Protein AF-A0A9P6GXZ5-F1 (afdb_monomer)

Sequence (201 aa):
MENESRAFLLKRLGKALTVRDALKKTIRQLDDDFEHVESHIRALFPLLRKTKTVSQSQTEIPFVAPPSKHITNFPFFARNSKYILALYNTGVPVKCVIAKPNPLVLYTAGYHSKRLFFKHKFHPKMDDNYIFYTCSTRMVNNRLMFEIKTDDGLYILDNKLGAHETMIGLFNGNYEFEDIEDFFGISSREFIDFLKQRFEN

Organism: NCBI:txid83296

Secondary structure (DSSP, 8-state):
-HHHHHHHHHHHHHHHHHHHHHHHHHHHHHHHHHHHHHHHHHHHHHHHHTTS------------PPS-S-SSSSPEE-TT-SS-EEEEEEEEE-----SS--TT---EEEEEEEEEEEPPTT-S--SSSEEEEEEEEEEETTEEEEEEEETT--EEEE-HHHHHHHHHHHSSS----SSHHHHHTTT-HHHHHHHHHHH--

Structure (mmCIF, N/CA/C/O backbone):
data_AF-A0A9P6GXZ5-F1
#
_entry.id   AF-A0A9P6GXZ5-F1
#
loop_
_atom_site.group_PDB
_atom_site.id
_atom_site.type_symbol
_atom_site.label_atom_id
_atom_site.label_alt_id
_atom_site.label_comp_id
_atom_site.label_asym_id
_atom_site.label_entity_id
_atom_site.label_seq_id
_atom_site.pdbx_PDB_ins_code
_atom_site.Cartn_x
_atom_site.Cartn_y
_atom_site.Cartn_z
_atom_site.occupancy
_atom_site.B_iso_or_equiv
_atom_site.auth_seq_id
_atom_site.auth_comp_id
_atom_site.auth_asym_id
_atom_site.auth_atom_id
_atom_site.pdbx_PDB_model_num
ATOM 1 N N . MET A 1 1 ? 36.511 29.907 -44.245 1.00 52.19 1 MET A N 1
ATOM 2 C CA . MET A 1 1 ? 35.035 29.780 -44.266 1.00 52.19 1 MET A CA 1
ATOM 3 C C . MET A 1 1 ? 34.538 28.331 -44.243 1.00 52.19 1 MET A C 1
ATOM 5 O O . MET A 1 1 ? 33.583 28.070 -43.527 1.00 52.19 1 MET A O 1
ATOM 9 N N . GLU A 1 2 ? 35.158 27.362 -44.930 1.00 57.34 2 GLU A N 1
ATOM 10 C CA . GLU A 1 2 ? 34.676 25.958 -44.898 1.00 57.34 2 GLU A CA 1
ATOM 11 C C . GLU A 1 2 ? 34.784 25.270 -43.520 1.00 57.34 2 GLU A C 1
ATOM 13 O O . GLU A 1 2 ? 33.887 24.522 -43.127 1.00 57.34 2 GLU A O 1
ATOM 18 N N . ASN A 1 3 ? 35.832 25.562 -42.738 1.00 58.34 3 ASN A N 1
ATOM 19 C CA . ASN A 1 3 ? 36.031 24.941 -41.419 1.00 58.34 3 ASN A CA 1
ATOM 20 C C . ASN A 1 3 ? 35.004 25.382 -40.357 1.00 58.34 3 ASN A C 1
ATOM 22 O O . ASN A 1 3 ? 34.599 24.567 -39.528 1.00 58.34 3 ASN A O 1
ATOM 26 N N . GLU A 1 4 ? 34.533 26.632 -40.397 1.00 58.41 4 GLU A N 1
ATOM 27 C CA . GLU A 1 4 ? 33.515 27.136 -39.459 1.00 58.41 4 GLU A CA 1
ATOM 28 C C . GLU A 1 4 ? 32.136 26.520 -39.734 1.00 58.41 4 GLU A C 1
ATOM 30 O O . GLU A 1 4 ? 31.415 26.158 -38.801 1.00 58.41 4 GLU A O 1
ATOM 35 N N . SER A 1 5 ? 31.806 26.298 -41.011 1.00 74.19 5 SER A N 1
ATOM 36 C CA . SER A 1 5 ? 30.576 25.613 -41.426 1.00 74.19 5 SER A CA 1
ATOM 37 C C . SER A 1 5 ? 30.558 24.149 -40.966 1.00 74.19 5 SER A C 1
ATOM 39 O O . SER A 1 5 ? 29.566 23.664 -40.414 1.00 74.19 5 SER A O 1
ATOM 41 N N . ARG A 1 6 ? 31.696 23.449 -41.080 1.00 77.38 6 ARG A N 1
ATOM 42 C CA . ARG A 1 6 ? 31.836 22.058 -40.623 1.00 77.38 6 ARG A CA 1
ATOM 43 C C . ARG A 1 6 ? 31.700 21.924 -39.104 1.00 77.38 6 ARG A C 1
ATOM 45 O O . ARG A 1 6 ? 30.997 21.029 -38.634 1.00 77.38 6 ARG A O 1
ATOM 52 N N . ALA A 1 7 ? 32.317 22.821 -38.335 1.00 82.31 7 ALA A N 1
ATOM 53 C CA . ALA A 1 7 ? 32.207 22.830 -36.875 1.00 82.31 7 ALA A CA 1
ATOM 54 C C . ALA A 1 7 ? 30.766 23.104 -36.403 1.00 82.31 7 ALA A C 1
ATOM 56 O O . ALA A 1 7 ? 30.270 22.454 -35.478 1.00 82.31 7 ALA A O 1
ATOM 57 N N . PHE A 1 8 ? 30.061 24.017 -37.077 1.00 83.94 8 PHE A N 1
ATOM 58 C CA . PHE A 1 8 ? 28.657 24.312 -36.797 1.00 83.94 8 PHE A CA 1
ATOM 59 C C . PHE A 1 8 ? 27.737 23.112 -37.078 1.00 83.94 8 PHE A C 1
ATOM 61 O O . PHE A 1 8 ? 26.885 22.774 -36.248 1.00 83.94 8 PHE A O 1
ATOM 68 N N . LEU A 1 9 ? 27.939 22.423 -38.206 1.00 84.06 9 LEU A N 1
ATOM 69 C CA . LEU A 1 9 ? 27.181 21.220 -38.565 1.00 84.06 9 LEU A CA 1
ATOM 70 C C . LEU A 1 9 ? 27.434 20.066 -37.587 1.00 84.06 9 LEU A C 1
ATOM 72 O O . LEU A 1 9 ? 26.478 19.439 -37.131 1.00 84.06 9 LEU A O 1
ATOM 76 N N . LEU A 1 10 ? 28.688 19.836 -37.185 1.00 88.00 10 LEU A N 1
ATOM 77 C CA . LEU A 1 10 ? 29.039 18.825 -36.179 1.00 88.00 10 LEU A CA 1
ATOM 78 C C . LEU A 1 10 ? 28.381 19.112 -34.823 1.00 88.00 10 LEU A C 1
ATOM 80 O O . LEU A 1 10 ? 27.863 18.200 -34.178 1.00 88.00 10 LEU A O 1
ATOM 84 N N . LYS A 1 11 ? 28.318 20.383 -34.410 1.00 89.81 11 LYS A N 1
ATOM 85 C CA . LYS A 1 11 ? 27.642 20.787 -33.170 1.00 89.81 11 LYS A CA 1
ATOM 86 C C . LYS A 1 11 ? 26.129 20.550 -33.231 1.00 89.81 11 LYS A C 1
ATOM 88 O O . LYS A 1 11 ? 25.542 20.113 -32.240 1.00 89.81 11 LYS A O 1
ATOM 93 N N . ARG A 1 12 ? 25.484 20.814 -34.375 1.00 88.06 12 ARG A N 1
ATOM 94 C CA . ARG A 1 12 ? 24.055 20.497 -34.578 1.00 88.06 12 ARG A CA 1
ATOM 95 C C . ARG A 1 12 ? 23.806 18.991 -34.588 1.00 88.06 12 ARG A C 1
ATOM 97 O O . ARG A 1 12 ? 22.845 18.552 -33.963 1.00 88.06 12 ARG A O 1
ATOM 104 N N . LEU A 1 13 ? 24.681 18.217 -35.229 1.00 89.19 13 LEU A N 1
ATOM 105 C CA . LEU A 1 13 ? 24.604 16.757 -35.248 1.00 89.19 13 LEU A CA 1
ATOM 106 C C . LEU A 1 13 ? 24.722 16.181 -33.830 1.00 89.19 13 LEU A C 1
ATOM 108 O O . LEU A 1 13 ? 23.895 15.366 -33.435 1.00 89.19 13 LEU A O 1
ATOM 112 N N . GLY A 1 14 ? 25.679 16.667 -33.033 1.00 89.75 14 GLY A N 1
ATOM 113 C CA . GLY A 1 14 ? 25.841 16.258 -31.636 1.00 89.75 14 GLY A CA 1
ATOM 114 C C . GLY A 1 14 ? 24.585 16.507 -30.797 1.00 89.75 14 GLY A C 1
ATOM 115 O O . GLY A 1 14 ? 24.138 15.615 -30.084 1.00 89.75 14 GLY A O 1
ATOM 116 N N . LYS A 1 15 ? 23.953 17.680 -30.945 1.00 89.69 15 LYS A N 1
ATOM 117 C CA . LYS A 1 15 ? 22.677 17.989 -30.273 1.00 89.69 15 LYS A CA 1
ATOM 118 C C . LYS A 1 15 ? 21.523 17.096 -30.740 1.00 89.69 15 LYS A C 1
ATOM 120 O O . LYS A 1 15 ? 20.686 16.706 -29.936 1.00 89.69 15 LYS A O 1
ATOM 125 N N . ALA A 1 16 ? 21.453 16.780 -32.031 1.00 87.62 16 ALA A N 1
ATOM 126 C CA . ALA A 1 16 ? 20.417 15.888 -32.548 1.00 87.62 16 ALA A CA 1
ATOM 127 C C . ALA A 1 16 ? 20.578 14.459 -32.000 1.00 87.62 16 ALA A C 1
ATOM 129 O O . ALA A 1 16 ? 19.589 13.809 -31.665 1.00 87.62 16 ALA A O 1
ATOM 130 N N . LEU A 1 17 ? 21.822 13.989 -31.853 1.00 89.31 17 LEU A N 1
ATOM 131 C CA . LEU A 1 17 ? 22.128 12.681 -31.274 1.00 89.31 17 LEU A CA 1
ATOM 132 C C . LEU A 1 17 ? 21.757 12.606 -29.789 1.00 89.31 17 LEU A C 1
ATOM 134 O O . LEU A 1 17 ? 21.127 11.632 -29.385 1.00 89.31 17 LEU A O 1
ATOM 138 N N . THR A 1 18 ? 22.053 13.639 -28.995 1.00 93.19 18 THR A N 1
ATOM 139 C CA . THR A 1 18 ? 21.664 13.653 -27.574 1.00 93.19 18 THR A CA 1
ATOM 140 C C . THR A 1 18 ? 20.148 13.655 -27.391 1.00 93.19 18 THR A C 1
ATOM 142 O O . THR A 1 18 ? 19.636 12.924 -26.546 1.00 93.19 18 THR A O 1
ATOM 145 N N . VAL A 1 19 ? 19.412 14.414 -28.212 1.00 91.81 19 VAL A N 1
ATOM 146 C CA . VAL A 1 19 ? 17.938 14.406 -28.202 1.00 91.81 19 VAL A CA 1
ATOM 147 C C . VAL A 1 19 ? 17.391 13.032 -28.594 1.00 91.81 19 VAL A C 1
ATOM 149 O O . VAL A 1 19 ? 16.480 12.527 -27.941 1.00 91.81 19 VAL A O 1
ATOM 152 N N . ARG A 1 20 ? 17.965 12.392 -29.620 1.00 89.81 20 ARG A N 1
ATOM 153 C CA . ARG A 1 20 ? 17.587 11.032 -30.032 1.00 89.81 20 ARG A CA 1
ATOM 154 C C . ARG A 1 20 ? 17.788 10.024 -28.901 1.00 89.81 20 ARG A C 1
ATOM 156 O O . ARG A 1 20 ? 16.924 9.180 -28.678 1.00 89.81 20 ARG A O 1
ATOM 163 N N . ASP A 1 21 ? 18.920 10.087 -28.212 1.00 92.38 21 ASP A N 1
ATOM 164 C CA . ASP A 1 21 ? 19.237 9.135 -27.148 1.00 92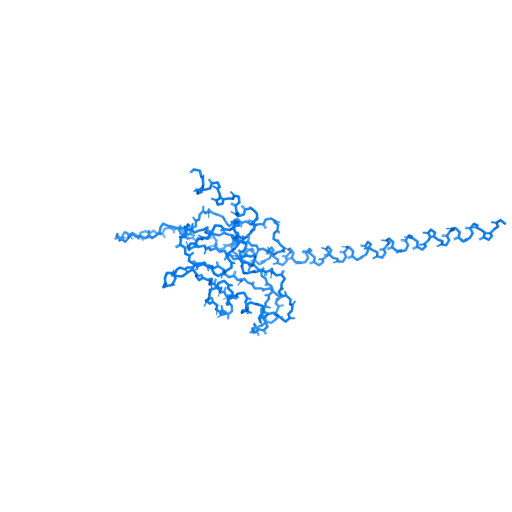.38 21 ASP A CA 1
ATOM 165 C C . ASP A 1 21 ? 18.342 9.358 -25.915 1.00 92.38 21 ASP A C 1
ATOM 167 O O . ASP A 1 21 ? 17.888 8.388 -25.305 1.00 92.38 21 ASP A O 1
ATOM 171 N N . ALA A 1 22 ? 17.985 10.612 -25.613 1.00 89.38 22 ALA A N 1
ATOM 172 C CA . ALA A 1 22 ? 16.982 10.937 -24.599 1.00 89.38 22 ALA A CA 1
ATOM 173 C C . ALA A 1 22 ? 15.590 10.388 -24.965 1.00 89.38 22 ALA A C 1
ATOM 175 O O . ALA A 1 22 ? 14.970 9.710 -24.149 1.00 89.38 22 ALA A O 1
ATOM 176 N N . LEU A 1 23 ? 15.137 10.593 -26.208 1.00 87.44 23 LEU A N 1
ATOM 177 C CA . LEU A 1 23 ? 13.867 10.050 -26.709 1.00 87.44 23 LEU A CA 1
ATOM 178 C C . LEU A 1 23 ? 13.824 8.522 -26.631 1.00 87.44 23 LEU A C 1
ATOM 180 O O . LEU A 1 23 ? 12.823 7.960 -26.198 1.00 87.44 23 LEU A O 1
ATOM 184 N N . LYS A 1 24 ? 14.917 7.838 -26.989 1.00 90.44 24 LYS A N 1
ATOM 185 C CA . LYS A 1 24 ? 15.015 6.376 -26.849 1.00 90.44 24 LYS A CA 1
ATOM 186 C C . LYS A 1 24 ? 14.841 5.918 -25.405 1.00 90.44 24 LYS A C 1
ATOM 188 O O . LYS A 1 24 ? 14.223 4.884 -25.177 1.00 90.44 24 LYS A O 1
ATOM 193 N N . LYS A 1 25 ? 15.387 6.663 -24.440 1.00 90.12 25 LYS A N 1
ATOM 194 C CA . LYS A 1 25 ? 15.206 6.359 -23.018 1.00 90.12 25 LYS A CA 1
ATOM 195 C C . LYS A 1 25 ? 13.741 6.519 -22.605 1.00 90.12 25 LYS A C 1
ATOM 197 O O . LYS A 1 25 ? 13.220 5.641 -21.933 1.00 90.12 25 LYS A O 1
ATOM 202 N N . THR A 1 26 ? 13.078 7.589 -23.044 1.00 86.38 26 THR A N 1
ATOM 203 C CA . THR A 1 26 ? 11.651 7.815 -22.768 1.00 86.38 26 THR A CA 1
ATOM 204 C C . THR A 1 26 ? 10.760 6.742 -23.389 1.00 86.38 26 THR A C 1
ATOM 206 O O . THR A 1 26 ? 9.834 6.289 -22.733 1.00 86.38 26 THR A O 1
ATOM 209 N N . ILE A 1 27 ? 11.049 6.301 -24.618 1.00 85.31 27 ILE A N 1
ATOM 210 C CA . ILE A 1 27 ? 10.294 5.220 -25.272 1.00 85.31 27 ILE A CA 1
ATOM 211 C C . ILE A 1 27 ? 10.406 3.924 -24.466 1.00 85.31 27 ILE A C 1
ATOM 213 O O . ILE A 1 27 ? 9.386 3.338 -24.147 1.00 85.31 27 ILE A O 1
ATOM 217 N N . ARG A 1 28 ? 11.618 3.534 -24.050 1.00 86.06 28 ARG A N 1
ATOM 218 C CA . ARG A 1 28 ? 11.803 2.340 -23.206 1.00 86.06 28 ARG A CA 1
ATOM 219 C C . ARG A 1 28 ? 11.048 2.437 -21.882 1.00 86.06 28 ARG A C 1
ATOM 221 O O . ARG A 1 28 ? 10.430 1.473 -21.472 1.00 86.06 28 ARG A O 1
ATOM 228 N N . GLN A 1 29 ? 11.073 3.610 -21.249 1.00 83.50 29 GLN A N 1
ATOM 229 C CA . GLN A 1 29 ? 10.315 3.858 -20.023 1.00 83.50 29 GLN A CA 1
ATOM 230 C C . GLN A 1 29 ? 8.805 3.658 -20.246 1.00 83.50 29 GLN A C 1
ATOM 232 O O . GLN A 1 29 ? 8.142 3.050 -19.419 1.00 83.50 29 GLN A O 1
ATOM 237 N N . LEU A 1 30 ? 8.276 4.149 -21.372 1.00 77.12 30 LEU A N 1
ATOM 238 C CA . LEU A 1 30 ? 6.868 3.986 -21.738 1.00 77.12 30 LEU A CA 1
ATOM 239 C C . LEU A 1 30 ? 6.512 2.536 -22.085 1.00 77.12 30 LEU A C 1
ATOM 241 O O . LEU A 1 30 ? 5.405 2.115 -21.767 1.00 77.12 30 LEU A O 1
ATOM 245 N N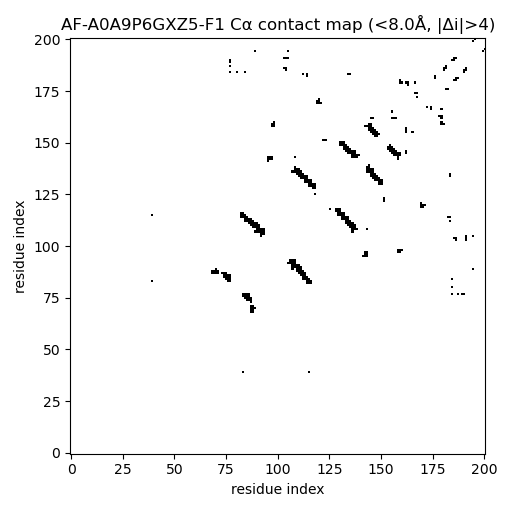 . ASP A 1 31 ? 7.419 1.791 -22.719 1.00 74.19 31 ASP A N 1
ATOM 246 C CA . ASP A 1 31 ? 7.230 0.363 -22.997 1.00 74.19 31 ASP A CA 1
ATOM 247 C C . ASP A 1 31 ? 7.158 -0.432 -21.681 1.00 74.19 31 ASP A C 1
ATOM 249 O O . ASP A 1 31 ? 6.222 -1.208 -21.488 1.00 74.19 31 ASP A O 1
ATOM 253 N N . ASP A 1 32 ? 8.067 -0.162 -20.736 1.00 70.38 32 ASP A N 1
ATOM 254 C CA . ASP A 1 32 ? 8.054 -0.770 -19.398 1.00 70.38 32 ASP A CA 1
ATOM 255 C C . ASP A 1 32 ? 6.749 -0.432 -18.641 1.00 70.38 32 ASP A C 1
ATOM 257 O O . ASP A 1 32 ? 6.114 -1.307 -18.045 1.00 70.38 32 ASP A O 1
ATOM 261 N N . ASP A 1 33 ? 6.305 0.831 -18.693 1.00 64.50 33 ASP A N 1
ATOM 262 C CA . ASP A 1 33 ? 5.043 1.275 -18.088 1.00 64.50 33 ASP A CA 1
ATOM 263 C C . ASP A 1 33 ? 3.825 0.619 -18.769 1.00 64.50 33 ASP A C 1
ATOM 265 O O . ASP A 1 33 ? 2.835 0.292 -18.109 1.00 64.50 33 ASP A O 1
ATOM 269 N N . PHE A 1 34 ? 3.876 0.395 -20.084 1.00 64.94 34 PHE A N 1
ATOM 270 C CA . PHE A 1 34 ? 2.810 -0.273 -20.828 1.00 64.94 34 PHE A CA 1
ATOM 271 C C . PHE A 1 34 ? 2.709 -1.755 -20.460 1.00 64.94 34 PHE A C 1
ATOM 273 O O . PHE A 1 34 ? 1.611 -2.229 -20.167 1.00 64.94 34 PHE A O 1
ATOM 280 N N . GLU A 1 35 ? 3.831 -2.478 -20.406 1.00 62.28 35 GLU A N 1
ATOM 281 C CA . GLU A 1 35 ? 3.869 -3.869 -19.936 1.00 62.28 35 GLU A CA 1
ATOM 282 C C . GLU A 1 35 ? 3.359 -3.984 -18.493 1.00 62.28 35 GLU A C 1
ATOM 284 O O . GLU A 1 35 ? 2.614 -4.910 -18.140 1.00 62.28 35 GLU A O 1
ATOM 289 N N . HIS A 1 36 ? 3.691 -2.994 -17.660 1.00 63.50 36 HIS A N 1
ATOM 290 C CA . HIS A 1 36 ? 3.136 -2.868 -16.324 1.00 63.50 36 HIS A CA 1
ATOM 291 C C . HIS A 1 36 ? 1.608 -2.753 -16.393 1.00 63.50 36 HIS A C 1
ATOM 293 O O . HIS A 1 36 ? 0.914 -3.635 -15.897 1.00 63.50 36 HIS A O 1
ATOM 299 N N . VAL A 1 37 ? 1.053 -1.762 -17.092 1.00 60.50 37 VAL A N 1
ATOM 300 C CA . VAL A 1 37 ? -0.405 -1.578 -17.219 1.00 60.50 37 VAL A CA 1
ATOM 301 C C . VAL A 1 37 ? -1.107 -2.798 -17.838 1.00 60.50 37 VAL A C 1
ATOM 303 O O . VAL A 1 37 ? -2.210 -3.163 -17.422 1.00 60.50 37 VAL A O 1
ATOM 306 N N . GLU A 1 38 ? -0.488 -3.480 -18.796 1.00 59.28 38 GLU A N 1
ATOM 307 C CA . GLU A 1 38 ? -1.072 -4.661 -19.426 1.00 59.28 38 GLU A CA 1
ATOM 308 C C . GLU A 1 38 ? -1.126 -5.857 -18.465 1.00 59.28 38 GLU A C 1
ATOM 310 O O . GLU A 1 38 ? -2.175 -6.498 -18.333 1.00 59.28 38 GLU A O 1
ATOM 315 N N . SER A 1 39 ? -0.038 -6.135 -17.739 1.00 50.56 39 SER A N 1
ATOM 316 C CA . SER A 1 39 ? -0.028 -7.169 -16.691 1.00 50.56 39 SER A CA 1
ATOM 317 C C . SER A 1 39 ? -1.070 -6.876 -15.604 1.00 50.56 39 SER A C 1
ATOM 319 O O . SER A 1 39 ? -1.785 -7.773 -15.150 1.00 50.56 39 SER A O 1
ATOM 321 N N . HIS A 1 40 ? -1.245 -5.595 -15.280 1.00 56.84 40 HIS A N 1
ATOM 322 C CA . HIS A 1 40 ? -2.242 -5.063 -14.356 1.00 56.84 40 HIS A CA 1
ATOM 323 C C . HIS A 1 40 ? -3.679 -5.343 -14.828 1.00 56.84 40 HIS A C 1
ATOM 325 O O . HIS A 1 40 ? -4.501 -5.866 -14.071 1.00 56.84 40 HIS A O 1
ATOM 331 N N . ILE A 1 41 ? -3.985 -5.082 -16.101 1.00 56.72 41 ILE A N 1
ATOM 332 C CA . ILE A 1 41 ? -5.285 -5.396 -16.712 1.00 56.72 41 ILE A CA 1
ATOM 333 C C . ILE A 1 41 ? -5.537 -6.912 -16.721 1.00 56.72 41 ILE A C 1
ATOM 335 O O . ILE A 1 41 ? -6.627 -7.365 -16.354 1.00 56.72 41 ILE A O 1
ATOM 339 N N . ARG A 1 42 ? -4.534 -7.715 -17.095 1.00 53.31 42 ARG A N 1
ATOM 340 C CA . ARG A 1 42 ? -4.638 -9.183 -17.140 1.00 53.31 42 ARG A CA 1
ATOM 341 C C . ARG A 1 42 ? -4.919 -9.787 -15.761 1.00 53.31 42 ARG A C 1
ATOM 343 O O . ARG A 1 42 ? -5.736 -10.701 -15.669 1.00 53.31 42 ARG A O 1
ATOM 350 N N . ALA A 1 43 ? -4.337 -9.238 -14.695 1.00 53.19 43 ALA A N 1
ATOM 351 C CA . ALA A 1 43 ? -4.601 -9.656 -13.316 1.00 53.19 43 ALA A CA 1
ATOM 352 C C . ALA A 1 43 ? -6.011 -9.274 -12.814 1.00 53.19 43 ALA A C 1
ATOM 354 O O . ALA A 1 43 ? -6.578 -9.959 -11.960 1.00 53.19 43 ALA A O 1
ATOM 355 N N . LEU A 1 44 ? -6.614 -8.208 -13.356 1.00 54.62 44 LEU A N 1
ATOM 356 C CA . LEU A 1 44 ? -7.967 -7.759 -12.998 1.00 54.62 44 LEU A CA 1
ATOM 357 C C . LEU A 1 44 ? -9.084 -8.536 -13.714 1.00 54.62 44 LEU A C 1
ATOM 359 O O . LEU A 1 44 ? -10.174 -8.702 -13.159 1.00 54.62 44 LEU A O 1
ATOM 363 N N . PHE A 1 45 ? -8.840 -9.040 -14.926 1.00 50.12 45 PHE A N 1
ATOM 364 C CA . PHE A 1 45 ? -9.838 -9.782 -15.711 1.00 50.12 45 PHE A CA 1
ATOM 365 C C . PHE A 1 45 ? -10.498 -10.962 -14.958 1.00 50.12 45 PHE A C 1
ATOM 367 O O . PHE A 1 45 ? -11.722 -11.113 -15.043 1.00 50.12 45 PHE A O 1
ATOM 374 N N . PRO A 1 46 ? -9.762 -11.784 -14.182 1.00 49.16 46 PRO A N 1
ATOM 375 C CA . PRO A 1 46 ? -10.347 -12.841 -13.356 1.00 49.16 46 PRO A CA 1
ATOM 376 C C . PRO A 1 46 ? -11.267 -12.331 -12.235 1.00 49.16 46 PRO A C 1
ATOM 378 O O . PRO A 1 46 ? -12.259 -12.989 -11.916 1.00 49.16 46 PRO A O 1
ATOM 381 N N . LEU A 1 47 ? -10.978 -11.159 -11.656 1.00 52.09 47 LEU A N 1
ATOM 382 C CA . LEU A 1 47 ? -11.800 -10.545 -10.603 1.00 52.09 47 LEU A CA 1
ATOM 383 C C . LEU A 1 47 ? -13.131 -10.026 -11.163 1.00 52.09 47 LEU A C 1
ATOM 385 O O . LEU A 1 47 ? -14.166 -10.154 -10.512 1.00 52.09 47 LEU A O 1
ATOM 389 N N . LEU A 1 48 ? -13.117 -9.518 -12.398 1.00 50.16 48 LEU A N 1
ATOM 390 C CA . LEU A 1 48 ? -14.307 -9.055 -13.118 1.00 50.16 48 LEU A CA 1
ATOM 391 C C . LEU A 1 48 ? -15.165 -10.202 -13.679 1.00 50.16 48 LEU A C 1
ATOM 393 O O . LEU A 1 48 ? -16.358 -10.021 -13.907 1.00 50.16 48 LEU A O 1
ATOM 397 N N . ARG A 1 49 ? -14.589 -11.391 -13.911 1.00 46.91 49 ARG A N 1
ATOM 398 C CA . ARG A 1 49 ? -15.341 -12.575 -14.372 1.00 46.91 49 ARG A CA 1
ATOM 399 C C . ARG A 1 49 ? -16.038 -13.341 -13.245 1.00 46.91 49 ARG A C 1
ATOM 401 O O . ARG A 1 49 ? -17.070 -13.952 -13.503 1.00 46.91 49 ARG A O 1
ATOM 408 N N . LYS A 1 50 ? -15.540 -13.287 -12.003 1.00 46.75 50 LYS A N 1
ATOM 409 C CA . LYS A 1 50 ? -16.165 -13.974 -10.852 1.00 46.75 50 LYS A CA 1
ATOM 410 C C . LYS A 1 50 ? -17.490 -13.353 -10.378 1.00 46.75 50 LYS A C 1
ATOM 412 O O . LYS A 1 50 ? -18.181 -13.970 -9.577 1.00 46.75 50 LYS A O 1
ATOM 417 N N . THR A 1 51 ? -17.880 -12.177 -10.871 1.00 44.12 51 THR A N 1
ATOM 418 C CA . THR A 1 51 ? -19.131 -11.490 -10.488 1.00 44.12 51 THR A CA 1
ATOM 419 C C . THR A 1 51 ? -20.356 -11.876 -11.322 1.00 44.12 51 THR A C 1
ATOM 421 O O . THR A 1 51 ? -21.456 -11.412 -11.030 1.00 44.12 51 THR A O 1
ATOM 424 N N . LYS A 1 52 ? -20.229 -12.767 -12.316 1.00 42.66 52 LYS A N 1
ATOM 425 C CA . LYS A 1 52 ? -21.379 -13.339 -13.038 1.00 42.66 52 LYS A CA 1
ATOM 426 C C . LYS A 1 52 ? -21.568 -14.815 -12.705 1.00 42.66 52 LYS A C 1
ATOM 428 O O . LYS A 1 52 ? -21.259 -15.652 -13.536 1.00 42.66 52 LYS A O 1
ATOM 433 N N . THR A 1 53 ? -22.070 -15.083 -11.499 1.00 42.34 53 THR A N 1
ATOM 434 C CA . THR A 1 53 ? -23.020 -16.159 -11.134 1.00 42.34 53 THR A CA 1
ATOM 435 C C . THR A 1 53 ? -22.987 -16.315 -9.618 1.00 42.34 53 THR A C 1
ATOM 437 O O . THR A 1 53 ? -22.021 -16.866 -9.113 1.00 42.34 53 THR A O 1
ATOM 440 N N . VAL A 1 54 ? -24.003 -15.817 -8.910 1.00 38.69 54 VAL A N 1
ATOM 441 C CA . VAL A 1 54 ? -24.881 -16.592 -8.009 1.00 38.69 54 VAL A CA 1
ATOM 442 C C . VAL A 1 54 ? -26.066 -15.678 -7.693 1.00 38.69 54 VAL A C 1
ATOM 444 O O . VAL A 1 54 ? -25.947 -14.684 -6.981 1.00 38.69 54 VAL A O 1
ATOM 447 N N . SER A 1 55 ? -27.211 -16.002 -8.278 1.00 38.78 55 SER A N 1
ATOM 448 C CA . SER A 1 55 ? -28.518 -15.529 -7.834 1.00 38.78 55 SER A CA 1
ATOM 449 C C . SER A 1 55 ? -29.089 -16.561 -6.853 1.00 38.78 55 SER A C 1
ATOM 451 O O . SER A 1 55 ? -28.897 -17.749 -7.092 1.00 38.78 55 SER A O 1
ATOM 453 N N . GLN A 1 56 ? -29.856 -16.083 -5.855 1.00 35.94 56 GLN A N 1
ATOM 454 C CA . GLN A 1 56 ? -30.752 -16.832 -4.936 1.00 35.94 56 GLN A CA 1
ATOM 455 C C . GLN A 1 56 ? -30.038 -17.560 -3.765 1.00 35.94 56 GLN A C 1
ATOM 457 O O . GLN A 1 56 ? -28.991 -18.152 -3.973 1.00 35.94 56 GLN A O 1
ATOM 462 N N . SER A 1 57 ? -30.496 -17.593 -2.501 1.00 36.28 57 SER A N 1
ATOM 463 C CA . SER A 1 57 ? -31.687 -17.089 -1.783 1.00 36.28 57 SER A CA 1
ATOM 464 C C . SER A 1 57 ? -31.595 -17.488 -0.281 1.00 36.28 57 SER A C 1
ATOM 466 O O . SER A 1 57 ? -30.988 -18.518 -0.010 1.00 36.28 57 SER A O 1
ATOM 468 N N . GLN A 1 58 ? -32.300 -16.764 0.622 1.00 35.03 58 GLN A N 1
ATOM 469 C CA . GLN A 1 58 ? -32.752 -17.159 1.998 1.00 35.03 58 GLN A CA 1
ATOM 470 C C . GLN A 1 58 ? -31.662 -17.233 3.111 1.00 35.03 58 GLN A C 1
ATOM 472 O O . GLN A 1 58 ? -30.526 -17.573 2.820 1.00 35.03 58 GLN A O 1
ATOM 477 N N . THR A 1 59 ? -31.846 -16.922 4.409 1.00 32.53 59 THR A N 1
ATOM 478 C CA . THR A 1 59 ? -32.973 -16.537 5.299 1.00 32.53 59 THR A CA 1
ATOM 479 C C . THR A 1 59 ? -32.396 -15.906 6.595 1.00 32.53 59 THR A C 1
ATOM 481 O O . THR A 1 59 ? -31.200 -16.004 6.858 1.00 32.53 59 THR A O 1
ATOM 484 N N . GLU A 1 60 ? -33.256 -15.266 7.386 1.00 41.28 60 GLU A N 1
ATOM 485 C CA . GLU A 1 60 ? -33.036 -14.427 8.581 1.00 41.28 60 GLU A CA 1
ATOM 486 C C . GLU A 1 60 ? -32.329 -15.071 9.801 1.00 41.28 60 GLU A C 1
ATOM 488 O O . GLU A 1 60 ? -32.671 -16.181 10.200 1.00 41.28 60 GLU A O 1
ATOM 493 N N . ILE A 1 61 ? -31.452 -14.297 10.472 1.00 32.06 61 ILE A N 1
ATOM 494 C CA . ILE A 1 61 ? -31.170 -14.312 11.932 1.00 32.06 61 ILE A CA 1
ATOM 495 C C . ILE A 1 61 ? -30.840 -12.858 12.355 1.00 32.06 61 ILE A C 1
ATOM 497 O O . ILE A 1 61 ? -30.037 -12.216 11.670 1.00 32.06 61 ILE A O 1
ATOM 501 N N . PRO A 1 62 ? -31.389 -12.305 13.462 1.00 38.94 62 PRO A N 1
ATOM 502 C CA . PRO A 1 62 ? -31.155 -10.923 13.869 1.00 38.94 62 PRO A CA 1
ATOM 503 C C . PRO A 1 62 ? -29.857 -10.822 14.676 1.00 38.94 62 PRO A C 1
ATOM 505 O O . PRO A 1 62 ? -29.858 -10.688 15.896 1.00 38.94 62 PRO A O 1
ATOM 508 N N . PHE A 1 63 ? -28.723 -10.876 13.991 1.00 32.34 63 PHE A N 1
ATOM 509 C CA . PHE A 1 63 ? -27.530 -10.201 14.486 1.00 32.34 63 PHE A CA 1
ATOM 510 C C . PHE A 1 63 ? -27.470 -8.843 13.802 1.00 32.34 63 PHE A C 1
ATOM 512 O O . PHE A 1 63 ? -27.661 -8.756 12.589 1.00 32.34 63 PHE A O 1
ATOM 519 N N . VAL A 1 64 ? -27.191 -7.784 14.566 1.00 39.91 64 VAL A N 1
ATOM 520 C CA . VAL A 1 64 ? -26.765 -6.493 14.012 1.00 39.91 64 VAL A CA 1
ATOM 521 C C . VAL A 1 64 ? -25.424 -6.742 13.323 1.00 39.91 64 VAL A C 1
ATOM 523 O O . VAL A 1 64 ? -24.353 -6.584 13.905 1.00 39.91 64 VAL A O 1
ATOM 526 N N . ALA A 1 65 ? -25.487 -7.253 12.096 1.00 32.78 65 ALA A N 1
ATOM 527 C CA . ALA A 1 65 ? -24.338 -7.393 11.238 1.00 32.78 65 ALA A CA 1
ATOM 528 C C . ALA A 1 65 ? -23.838 -5.971 10.954 1.00 32.78 65 ALA A C 1
ATOM 530 O O . ALA A 1 65 ? -24.649 -5.115 10.581 1.00 32.78 65 ALA A O 1
ATOM 531 N N . PRO A 1 66 ? -22.537 -5.683 11.140 1.00 33.69 66 PRO A N 1
ATOM 532 C CA . PRO A 1 66 ? -21.987 -4.412 10.700 1.00 33.69 66 PRO A CA 1
ATOM 533 C C . PRO A 1 66 ? -22.354 -4.239 9.219 1.00 33.69 66 PRO A C 1
ATOM 535 O O . PRO A 1 66 ? -22.206 -5.198 8.451 1.00 33.69 66 PRO A O 1
ATOM 538 N N . PRO A 1 67 ? -22.897 -3.074 8.827 1.00 34.31 67 PRO A N 1
ATOM 539 C CA . PRO A 1 67 ? -23.462 -2.880 7.502 1.00 34.31 67 PRO A CA 1
ATOM 540 C C . PRO A 1 67 ? -22.431 -3.269 6.441 1.00 34.31 67 PRO A C 1
ATOM 542 O O . PRO A 1 67 ? -21.265 -2.895 6.548 1.00 34.31 67 PRO A O 1
ATOM 545 N N . SER A 1 68 ? -22.879 -4.081 5.478 1.00 35.84 68 SER A N 1
ATOM 546 C CA . SER A 1 68 ? -22.245 -4.422 4.195 1.00 35.84 68 SER A CA 1
ATOM 547 C C . SER A 1 68 ? -20.847 -3.815 3.959 1.00 35.84 68 SER A C 1
ATOM 549 O O . SER A 1 68 ? -20.697 -2.604 3.802 1.00 35.84 68 SER A O 1
ATOM 551 N N . LYS A 1 69 ? -19.824 -4.678 3.858 1.00 41.88 69 LYS A N 1
ATOM 552 C CA . LYS A 1 69 ? -18.382 -4.359 3.728 1.00 41.88 69 LYS A CA 1
ATOM 553 C C . LYS A 1 69 ? -17.951 -3.635 2.434 1.00 41.88 69 LYS A C 1
ATOM 555 O O . LYS A 1 69 ? -16.759 -3.619 2.130 1.00 41.88 69 LYS A O 1
ATOM 560 N N . HIS A 1 70 ? -18.863 -3.037 1.679 1.00 36.47 70 HIS A N 1
ATOM 561 C CA . HIS A 1 70 ? -18.548 -2.333 0.439 1.00 36.47 70 HIS A CA 1
ATOM 562 C C . HIS A 1 70 ? -19.229 -0.969 0.428 1.00 36.47 70 HIS A C 1
ATOM 564 O O . HIS A 1 70 ? -20.453 -0.877 0.416 1.00 36.47 70 HIS A O 1
ATOM 570 N N . ILE A 1 71 ? -18.425 0.097 0.429 1.00 42.88 71 ILE A N 1
ATOM 571 C CA . ILE A 1 71 ? -18.931 1.472 0.294 1.00 42.88 71 ILE A CA 1
ATOM 572 C C . ILE A 1 71 ? -19.288 1.790 -1.171 1.00 42.88 71 ILE A C 1
ATOM 574 O O . ILE A 1 71 ? -19.968 2.775 -1.447 1.00 42.88 71 ILE A O 1
ATOM 578 N N . THR A 1 72 ? -18.920 0.920 -2.112 1.00 39.38 72 THR A N 1
ATOM 579 C CA . THR A 1 72 ? -19.180 1.089 -3.541 1.00 39.38 72 THR A CA 1
ATOM 580 C C . THR A 1 72 ? -19.458 -0.259 -4.212 1.00 39.38 72 THR A C 1
ATOM 582 O O . THR A 1 72 ? -18.795 -1.254 -3.932 1.00 39.38 72 THR A O 1
ATOM 585 N N . ASN A 1 73 ? -20.392 -0.292 -5.171 1.00 40.59 73 ASN A N 1
ATOM 586 C CA . ASN A 1 73 ? -20.636 -1.447 -6.057 1.00 40.59 73 ASN A CA 1
ATOM 587 C C . ASN A 1 73 ? -19.440 -1.765 -6.992 1.00 40.59 73 ASN A C 1
ATOM 589 O O . ASN A 1 73 ? -19.542 -2.640 -7.848 1.00 40.59 73 ASN A O 1
ATOM 593 N N . PHE A 1 74 ? -18.323 -1.039 -6.861 1.00 44.62 74 PHE A N 1
ATOM 594 C CA . PHE A 1 74 ? -17.121 -1.125 -7.689 1.00 44.62 74 PHE A CA 1
ATOM 595 C C . PHE A 1 74 ? -15.892 -0.657 -6.891 1.00 44.62 74 PHE A C 1
ATOM 597 O O . PHE A 1 74 ? -16.022 0.308 -6.135 1.00 44.62 74 PHE A O 1
ATOM 604 N N . PRO A 1 75 ? -14.700 -1.259 -7.052 1.00 57.28 75 PRO A N 1
ATOM 605 C CA . PRO A 1 75 ? -13.495 -0.700 -6.452 1.00 57.28 75 PRO A CA 1
ATOM 606 C C . PRO A 1 75 ? -13.199 0.689 -7.035 1.00 57.28 75 PRO A C 1
ATOM 608 O O . PRO A 1 75 ? -13.226 0.875 -8.253 1.00 57.28 75 PRO A O 1
ATOM 611 N N . PHE A 1 76 ? -12.920 1.667 -6.169 1.00 62.00 76 PHE A N 1
ATOM 612 C CA . PHE A 1 76 ? -12.369 2.950 -6.608 1.00 62.00 76 PHE A CA 1
ATOM 613 C C . PHE A 1 76 ? -10.888 2.745 -6.936 1.00 62.00 76 PHE A C 1
ATOM 615 O O . PHE A 1 76 ? -10.137 2.261 -6.087 1.00 62.00 76 PHE A O 1
ATOM 622 N N . PHE A 1 77 ? -10.485 3.087 -8.161 1.00 63.56 77 PHE A N 1
ATOM 623 C CA . PHE A 1 77 ? -9.090 3.044 -8.589 1.00 63.56 77 PHE A CA 1
ATOM 624 C C . PHE A 1 77 ? -8.467 4.423 -8.428 1.00 63.56 77 PHE A C 1
ATOM 626 O O . PHE A 1 77 ? -8.906 5.366 -9.091 1.00 63.56 77 PHE A O 1
ATOM 633 N N . ALA A 1 78 ? -7.453 4.533 -7.571 1.00 62.25 78 ALA A N 1
ATOM 634 C CA . ALA A 1 78 ? -6.743 5.794 -7.407 1.00 62.25 78 ALA A CA 1
ATOM 635 C C . ALA A 1 78 ? -5.914 6.086 -8.665 1.00 62.25 78 ALA A C 1
ATOM 637 O O . ALA A 1 78 ? -4.988 5.337 -8.981 1.00 62.25 78 ALA A O 1
ATOM 638 N N . ARG A 1 79 ? -6.250 7.152 -9.403 1.00 54.88 79 ARG A N 1
ATOM 639 C CA . ARG A 1 79 ? -5.692 7.409 -10.749 1.00 54.88 79 ARG A CA 1
ATOM 640 C C . ARG A 1 79 ? -4.221 7.811 -10.723 1.00 54.88 79 ARG A C 1
ATOM 642 O O . ARG A 1 79 ? -3.524 7.625 -11.712 1.00 54.88 79 ARG A O 1
ATOM 649 N N . ASN A 1 80 ? -3.764 8.340 -9.592 1.00 56.31 80 ASN A N 1
ATOM 650 C CA . ASN A 1 80 ? -2.399 8.828 -9.403 1.00 56.31 80 ASN A CA 1
ATOM 651 C C . ASN A 1 80 ? -1.501 7.836 -8.653 1.00 56.31 80 ASN A C 1
ATOM 653 O O . ASN A 1 80 ? -0.429 8.216 -8.186 1.00 56.31 80 ASN A O 1
ATOM 657 N N . SER A 1 81 ? -1.929 6.582 -8.487 1.00 63.06 81 SER A N 1
ATOM 658 C CA . SER A 1 81 ? -1.060 5.557 -7.919 1.00 63.06 81 SER A CA 1
ATOM 659 C C . SER A 1 81 ? -0.240 4.919 -9.035 1.00 63.06 81 SER A C 1
ATOM 661 O O . SER A 1 81 ? -0.796 4.487 -10.042 1.00 63.06 81 SER A O 1
ATOM 663 N N . LYS A 1 82 ? 1.086 4.850 -8.852 1.00 66.50 82 LYS A N 1
ATOM 664 C CA . LYS A 1 82 ? 1.990 4.153 -9.782 1.00 66.50 82 LYS A CA 1
ATOM 665 C C . LYS A 1 82 ? 1.586 2.686 -9.978 1.00 66.50 82 LYS A C 1
ATOM 667 O O . LYS A 1 82 ? 1.811 2.127 -11.042 1.00 66.50 82 LYS A O 1
ATOM 672 N N . TYR A 1 83 ? 0.947 2.095 -8.969 1.00 76.81 83 TYR A N 1
ATOM 673 C CA . TYR A 1 83 ? 0.421 0.737 -9.012 1.00 76.81 83 TYR A CA 1
ATOM 674 C C . TYR A 1 83 ? -1.099 0.722 -8.869 1.00 76.81 83 TYR A C 1
ATOM 676 O O . TYR A 1 83 ? -1.687 1.656 -8.328 1.00 76.81 83 TYR A O 1
ATOM 684 N N . ILE A 1 84 ? -1.762 -0.367 -9.274 1.00 78.06 84 ILE A N 1
ATOM 685 C CA . ILE A 1 84 ? -3.205 -0.497 -9.021 1.00 78.06 84 ILE A CA 1
ATOM 686 C C . ILE A 1 84 ? -3.463 -0.463 -7.516 1.00 78.06 84 ILE A C 1
ATOM 688 O O . ILE A 1 84 ? -3.061 -1.368 -6.785 1.00 78.06 84 ILE A O 1
ATOM 692 N N . LEU A 1 85 ? -4.243 0.527 -7.093 1.00 82.88 85 LEU A N 1
ATOM 693 C CA . LEU A 1 85 ? -4.890 0.576 -5.794 1.00 82.88 85 LEU A CA 1
ATOM 694 C C . LEU A 1 85 ? -6.404 0.530 -5.992 1.00 82.88 85 LEU A C 1
ATOM 696 O O . LEU A 1 85 ? -6.983 1.456 -6.551 1.00 82.88 85 LEU A O 1
ATOM 700 N N . ALA A 1 86 ? -7.032 -0.528 -5.493 1.00 81.69 86 ALA A N 1
ATOM 701 C CA . ALA A 1 86 ? -8.473 -0.726 -5.475 1.00 81.69 86 ALA A CA 1
ATOM 702 C C . ALA A 1 86 ? -9.007 -0.540 -4.050 1.00 81.69 86 ALA A C 1
ATOM 704 O O . ALA A 1 86 ? -8.727 -1.346 -3.162 1.00 81.69 86 ALA A O 1
ATOM 705 N N . LEU A 1 87 ? -9.792 0.508 -3.821 1.00 81.56 87 LEU A N 1
ATOM 706 C CA . LEU A 1 87 ? -10.434 0.790 -2.539 1.00 81.56 87 LEU A CA 1
ATOM 707 C C . LEU A 1 87 ? -11.832 0.162 -2.479 1.00 81.56 87 LEU A C 1
ATOM 709 O O . LEU A 1 87 ? -12.643 0.365 -3.381 1.00 81.56 87 LEU A O 1
ATOM 713 N N . TYR A 1 88 ? -12.125 -0.553 -1.391 1.00 77.62 88 TYR A N 1
ATOM 714 C CA . TYR A 1 88 ? -13.398 -1.256 -1.180 1.00 77.62 88 TYR A CA 1
ATOM 715 C C . TYR A 1 88 ? -14.207 -0.689 -0.008 1.00 77.62 88 TYR A C 1
ATOM 717 O O . TYR A 1 88 ? -15.439 -0.668 -0.049 1.00 77.62 88 TYR A O 1
ATOM 725 N N . ASN A 1 89 ? -13.523 -0.257 1.054 1.00 80.88 89 ASN A N 1
ATOM 726 C CA . ASN A 1 89 ? -14.149 0.310 2.240 1.00 80.88 89 ASN A CA 1
ATOM 727 C C . ASN A 1 89 ? -13.249 1.394 2.831 1.00 80.88 89 ASN A C 1
ATOM 729 O O . ASN A 1 89 ? -12.052 1.195 3.010 1.00 80.88 89 ASN A O 1
A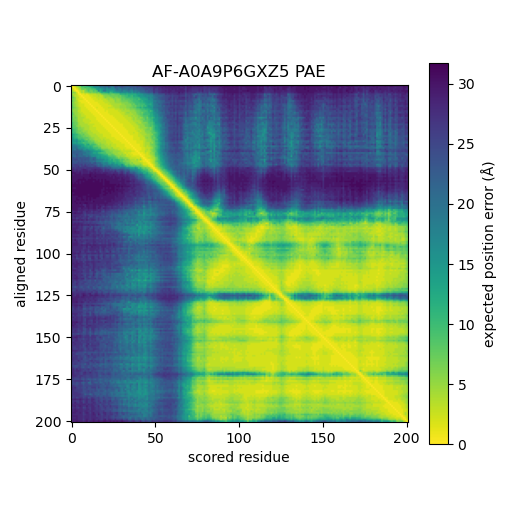TOM 733 N N . THR A 1 90 ? -13.830 2.542 3.149 1.00 81.00 90 THR A N 1
ATOM 734 C CA . THR A 1 90 ? -13.118 3.655 3.774 1.00 81.00 90 THR A CA 1
ATOM 735 C C . THR A 1 90 ? -13.085 3.543 5.289 1.00 81.00 90 THR A C 1
ATOM 737 O O . THR A 1 90 ? -12.316 4.264 5.906 1.00 81.00 90 THR A O 1
ATOM 740 N N . GLY A 1 91 ? -13.882 2.656 5.890 1.00 83.25 91 GLY A N 1
ATOM 741 C CA . GLY A 1 91 ? -13.995 2.496 7.336 1.00 83.25 91 GLY A CA 1
ATOM 742 C C . GLY A 1 91 ? -14.748 3.638 8.025 1.00 83.25 91 GLY A C 1
ATOM 743 O O . GLY A 1 91 ? -15.324 4.516 7.378 1.00 83.25 91 GLY A O 1
ATOM 744 N N . VAL A 1 92 ? -14.736 3.609 9.359 1.00 82.38 92 VAL A N 1
ATOM 745 C CA . VAL A 1 92 ? -15.338 4.627 10.236 1.00 82.38 92 VAL A CA 1
ATOM 746 C C . VAL A 1 92 ? -14.233 5.395 10.963 1.00 82.38 92 VAL A C 1
ATOM 748 O O . VAL A 1 92 ? -13.350 4.741 11.522 1.00 82.38 92 VAL A O 1
ATOM 751 N N . PRO A 1 93 ? -14.252 6.740 10.991 1.00 85.38 93 PRO A N 1
ATOM 752 C CA . PRO A 1 93 ? -13.264 7.534 11.716 1.00 85.38 93 PRO A CA 1
ATOM 753 C C . PRO A 1 93 ? -13.166 7.144 13.190 1.00 85.38 93 PRO A C 1
ATOM 755 O O . PRO A 1 93 ? -14.182 6.950 13.859 1.00 85.38 93 PRO A O 1
ATOM 758 N N . VAL A 1 94 ? -11.943 7.044 13.709 1.00 83.94 94 VAL A N 1
ATOM 759 C CA . VAL A 1 94 ? -11.699 6.669 15.107 1.00 83.94 94 VAL A CA 1
ATOM 760 C C . VAL A 1 94 ? -10.751 7.640 15.793 1.00 83.94 94 VAL A C 1
ATOM 762 O O . VAL A 1 94 ? -9.709 8.015 15.259 1.00 83.94 94 VAL A O 1
ATOM 765 N N . LYS A 1 95 ? -11.083 8.003 17.035 1.00 80.50 95 LYS A N 1
ATOM 766 C CA . LYS A 1 95 ? -10.151 8.697 17.927 1.00 80.50 95 LYS A CA 1
ATOM 767 C C . LYS A 1 95 ? -9.206 7.658 18.519 1.00 80.50 95 LYS A C 1
ATOM 769 O O . LYS A 1 95 ? -9.604 6.882 19.383 1.00 80.50 95 LYS A O 1
ATOM 774 N N . CYS A 1 96 ? -7.972 7.617 18.036 1.00 75.44 96 CYS A N 1
ATOM 775 C CA . CYS A 1 96 ? -6.964 6.675 18.506 1.00 75.44 96 CYS A CA 1
ATOM 776 C C . CYS A 1 96 ? -5.581 7.328 18.561 1.00 75.44 96 CYS A C 1
ATOM 778 O O . CYS A 1 96 ? -5.325 8.341 17.910 1.00 75.44 96 CYS A O 1
ATOM 780 N N . VAL A 1 97 ? -4.691 6.750 19.370 1.00 76.69 97 VAL A N 1
ATOM 781 C CA . VAL A 1 97 ? -3.296 7.190 19.447 1.00 76.69 97 VAL A CA 1
ATOM 782 C C . VAL A 1 97 ? -2.515 6.513 18.330 1.00 76.69 97 VAL A C 1
ATOM 784 O O . VAL A 1 97 ? -2.430 5.285 18.287 1.00 76.69 97 VAL A O 1
ATOM 787 N N . ILE A 1 98 ? -1.940 7.320 17.441 1.00 82.81 98 ILE A N 1
ATOM 788 C CA . ILE A 1 98 ? -1.114 6.864 16.323 1.00 82.81 98 ILE A CA 1
ATOM 789 C C . ILE A 1 98 ? 0.274 7.465 16.474 1.00 82.81 98 ILE A C 1
ATOM 791 O O . ILE A 1 98 ? 0.425 8.656 16.741 1.00 82.81 98 ILE A O 1
ATOM 795 N N . ALA A 1 99 ? 1.299 6.631 16.329 1.00 77.8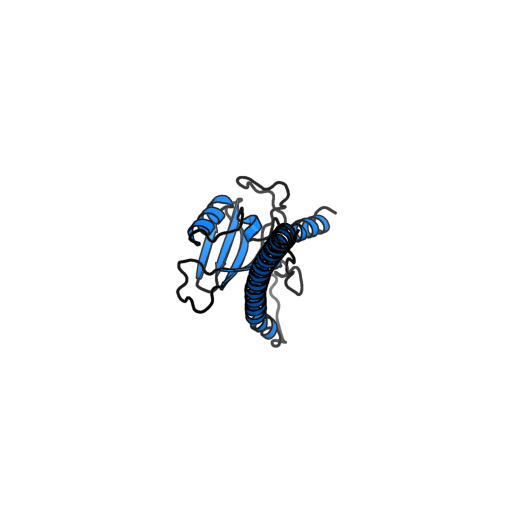8 99 ALA A N 1
ATOM 796 C CA . ALA A 1 99 ? 2.679 7.087 16.358 1.00 77.88 99 ALA A CA 1
ATOM 797 C C . ALA A 1 99 ? 2.994 7.865 15.071 1.00 77.88 99 ALA A C 1
ATOM 799 O O . ALA A 1 99 ? 2.848 7.315 13.984 1.00 77.88 99 ALA A O 1
ATOM 800 N N . LYS A 1 100 ? 3.449 9.120 15.202 1.00 83.31 100 LYS A N 1
ATOM 801 C CA . LYS A 1 100 ? 3.775 10.031 14.082 1.00 83.31 100 LYS A CA 1
ATOM 802 C C . LYS A 1 100 ? 2.635 10.138 13.046 1.00 83.31 100 LYS A C 1
ATOM 804 O O . LYS A 1 100 ? 2.811 9.703 11.902 1.00 83.31 100 LYS A O 1
ATOM 809 N N . PRO A 1 101 ? 1.468 10.677 13.443 1.00 84.38 101 PRO A N 1
ATOM 810 C CA . PRO A 1 101 ? 0.326 10.760 12.552 1.00 84.38 101 PRO A CA 1
ATOM 811 C C . PRO A 1 101 ? 0.571 11.795 11.452 1.00 84.38 101 PRO A C 1
ATOM 813 O O . PRO A 1 101 ? 1.035 12.903 11.728 1.00 84.38 101 PRO A O 1
ATOM 816 N N . ASN A 1 102 ? 0.209 11.462 10.217 1.00 83.75 102 ASN A N 1
ATOM 817 C CA . ASN A 1 102 ? 0.046 12.458 9.167 1.00 83.75 102 ASN A CA 1
ATOM 818 C C . ASN A 1 102 ? -1.193 13.330 9.469 1.00 83.75 102 ASN A C 1
ATOM 820 O O . ASN A 1 102 ? -2.290 12.781 9.594 1.00 83.75 102 ASN A O 1
ATOM 824 N N . PRO A 1 103 ? -1.055 14.665 9.593 1.00 82.31 103 PRO A N 1
ATOM 825 C CA . PRO A 1 103 ? -2.164 15.549 9.960 1.00 82.31 103 PRO A CA 1
ATOM 826 C C . PRO A 1 103 ? -3.250 15.652 8.882 1.00 82.31 103 PRO A C 1
ATOM 828 O O . PRO A 1 103 ? -4.355 16.098 9.175 1.00 82.31 103 PRO A O 1
ATOM 831 N N .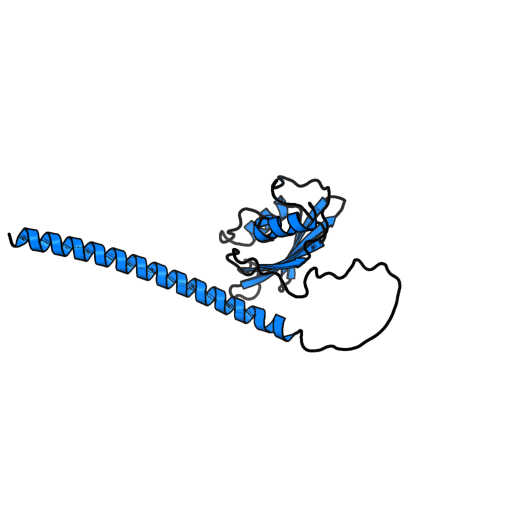 LEU A 1 104 ? -2.950 15.264 7.639 1.00 83.12 104 LEU A N 1
ATOM 832 C CA . LEU A 1 104 ? -3.907 15.291 6.531 1.00 83.12 104 LEU A CA 1
ATOM 833 C C . LEU A 1 104 ? -4.760 14.020 6.451 1.00 83.12 104 LEU A C 1
ATOM 835 O O . LEU A 1 104 ? -5.759 14.001 5.734 1.00 83.12 104 LEU A O 1
ATOM 839 N N . VAL A 1 105 ? -4.362 12.964 7.163 1.00 84.69 105 VAL A N 1
ATOM 840 C CA . VAL A 1 105 ? -5.007 11.656 7.109 1.00 84.69 105 VAL A CA 1
ATOM 841 C C . VAL A 1 105 ? -6.068 11.542 8.195 1.00 84.69 105 VAL A C 1
ATOM 843 O O . VAL A 1 105 ? -5.788 11.646 9.390 1.00 84.69 105 VAL A O 1
ATOM 846 N N . LEU A 1 106 ? -7.296 11.246 7.770 1.00 85.06 106 LEU A N 1
ATOM 847 C CA . LEU A 1 106 ? -8.363 10.825 8.665 1.00 85.06 106 LEU A CA 1
ATOM 848 C C . LEU A 1 106 ? -8.296 9.307 8.848 1.00 85.06 106 LEU A C 1
ATOM 850 O O . LEU A 1 106 ? -8.601 8.537 7.937 1.00 85.06 106 LEU A O 1
ATOM 854 N N . TYR A 1 107 ? -7.903 8.874 10.041 1.00 87.25 107 TYR A N 1
ATOM 855 C CA . TYR A 1 107 ? -7.760 7.456 10.338 1.00 87.25 107 TYR A CA 1
ATOM 856 C C . TYR A 1 107 ? -9.090 6.806 10.652 1.00 87.25 107 TYR A C 1
ATOM 858 O O . TYR A 1 107 ? -9.858 7.259 11.506 1.00 87.25 107 TYR A O 1
ATOM 866 N N . THR A 1 108 ? -9.321 5.682 9.993 1.00 86.62 108 THR A N 1
ATOM 867 C CA . THR A 1 108 ? -10.560 4.936 10.101 1.00 86.62 108 THR A CA 1
ATOM 868 C C . THR A 1 108 ? -10.288 3.509 10.543 1.00 86.62 108 THR A C 1
ATOM 870 O O . THR A 1 108 ? -9.239 2.941 10.244 1.00 86.62 108 THR A O 1
ATOM 873 N N . ALA A 1 109 ? -11.235 2.912 11.259 1.00 87.19 109 ALA A N 1
ATOM 874 C CA . ALA A 1 109 ? -11.273 1.483 11.531 1.00 87.19 109 ALA A CA 1
ATOM 875 C C . ALA A 1 109 ? -12.149 0.785 10.484 1.00 87.19 109 ALA A C 1
ATOM 877 O O . ALA A 1 109 ? -13.246 1.252 10.173 1.00 87.19 109 ALA A O 1
ATOM 878 N N . GLY A 1 110 ? -11.677 -0.342 9.948 1.00 83.19 110 GLY A N 1
ATOM 879 C CA . GLY A 1 110 ? -12.367 -1.072 8.883 1.00 83.19 110 GLY A CA 1
ATOM 880 C C . GLY A 1 110 ? -12.072 -0.548 7.477 1.00 83.19 110 GLY A C 1
ATOM 881 O O . GLY A 1 110 ? -12.808 -0.886 6.549 1.00 83.19 110 GLY A O 1
ATOM 882 N N . TYR A 1 111 ? -11.016 0.256 7.306 1.00 89.62 111 TYR A N 1
ATOM 883 C CA . TYR A 1 111 ? -10.476 0.553 5.981 1.00 89.62 111 TYR A CA 1
ATOM 884 C C . TYR A 1 111 ? -10.120 -0.758 5.275 1.00 89.62 111 TYR A C 1
ATOM 886 O O . TYR A 1 111 ? -9.604 -1.679 5.913 1.00 89.62 111 TYR A O 1
ATOM 894 N N . HIS A 1 112 ? -10.381 -0.840 3.974 1.00 89.12 112 HIS A N 1
ATOM 895 C CA . HIS A 1 112 ? -10.073 -2.002 3.155 1.00 89.12 112 HIS A CA 1
ATOM 896 C C . HIS A 1 112 ? -9.715 -1.581 1.729 1.00 89.12 112 HIS A C 1
ATOM 898 O O . HIS A 1 112 ? -10.550 -1.029 1.001 1.00 89.12 112 HIS A O 1
ATOM 904 N N . SER A 1 113 ? -8.496 -1.903 1.310 1.00 89.31 113 SER A N 1
ATOM 905 C CA . SER A 1 113 ? -8.031 -1.759 -0.065 1.00 89.31 113 SER A CA 1
ATOM 906 C C . SER A 1 113 ? -7.229 -2.982 -0.506 1.00 89.31 113 SER A C 1
ATOM 908 O O . SER A 1 113 ? -6.803 -3.806 0.306 1.00 89.31 113 SER A O 1
ATOM 910 N N . LYS A 1 114 ? -7.047 -3.129 -1.816 1.00 89.94 114 LYS A N 1
ATOM 911 C CA . LYS A 1 114 ? -6.059 -4.034 -2.397 1.00 89.94 114 LYS A CA 1
ATOM 912 C C . LYS A 1 114 ? -5.104 -3.240 -3.263 1.00 89.94 114 LYS A C 1
ATOM 914 O O . LYS A 1 114 ? -5.551 -2.450 -4.091 1.00 89.94 114 LYS A O 1
ATOM 919 N N . ARG A 1 115 ? -3.812 -3.492 -3.110 1.00 89.69 115 ARG A N 1
ATOM 920 C CA . ARG A 1 115 ? -2.767 -2.935 -3.958 1.00 89.69 115 ARG A CA 1
ATOM 921 C C . ARG A 1 115 ? -2.045 -4.052 -4.691 1.00 89.69 115 ARG A C 1
ATOM 923 O O . ARG A 1 115 ? -1.614 -5.009 -4.059 1.00 89.69 115 ARG A O 1
ATOM 930 N N . LEU A 1 116 ? -1.919 -3.942 -6.007 1.00 87.62 116 LEU A N 1
ATOM 931 C CA . LEU A 1 116 ? -0.976 -4.770 -6.753 1.00 87.62 116 LEU A CA 1
ATOM 932 C C . LEU A 1 116 ? 0.408 -4.154 -6.557 1.00 87.62 116 LEU A C 1
ATOM 934 O O . LEU A 1 116 ? 0.571 -2.964 -6.772 1.00 87.62 116 LEU A O 1
ATOM 938 N N . PHE A 1 117 ? 1.387 -4.913 -6.089 1.00 90.19 117 PHE A N 1
ATOM 939 C CA . PHE A 1 117 ? 2.756 -4.418 -5.935 1.00 90.19 117 PHE A CA 1
ATOM 940 C C . PHE A 1 117 ? 3.739 -5.558 -6.179 1.00 90.19 117 PHE A C 1
ATOM 942 O O . PHE A 1 117 ? 3.321 -6.703 -6.369 1.00 90.19 117 PHE A O 1
ATOM 9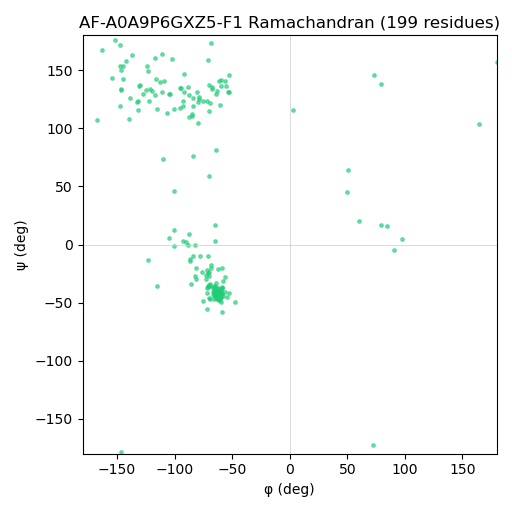49 N N . PHE A 1 118 ? 5.034 -5.251 -6.242 1.00 89.38 118 PHE A N 1
ATOM 950 C CA . PHE A 1 118 ? 6.065 -6.265 -6.421 1.00 89.38 118 PHE A CA 1
ATOM 951 C C . PHE A 1 118 ? 5.929 -7.375 -5.382 1.00 89.38 118 PHE A C 1
ATOM 953 O O . PHE A 1 118 ? 5.559 -7.121 -4.239 1.00 89.38 118 PHE A O 1
ATOM 960 N N . LYS A 1 119 ? 6.252 -8.607 -5.769 1.00 90.81 119 LYS A N 1
ATOM 961 C CA . LYS A 1 119 ? 6.364 -9.721 -4.828 1.00 90.81 119 LYS A CA 1
ATOM 962 C C . LYS A 1 119 ? 7.462 -9.443 -3.806 1.00 90.81 119 LYS A C 1
ATOM 964 O O . LYS A 1 119 ? 8.532 -8.929 -4.133 1.00 90.81 119 LYS A O 1
ATOM 969 N N . HIS A 1 120 ? 7.206 -9.814 -2.557 1.00 91.38 120 HIS A N 1
ATOM 970 C CA . HIS A 1 120 ? 8.221 -9.760 -1.510 1.00 91.38 120 HIS A CA 1
ATOM 971 C C . HIS A 1 120 ? 9.286 -10.841 -1.714 1.00 91.38 120 HIS A C 1
ATOM 973 O O . HIS A 1 120 ? 9.038 -11.888 -2.314 1.00 91.38 120 HIS A O 1
ATOM 979 N N . LYS A 1 121 ? 10.467 -10.637 -1.124 1.00 89.75 121 LYS A N 1
ATOM 980 C CA . LYS A 1 121 ? 11.624 -11.537 -1.285 1.00 89.75 121 LYS A CA 1
ATOM 981 C C . LYS A 1 121 ? 11.391 -12.991 -0.849 1.00 89.75 121 LYS A C 1
ATOM 983 O O . LYS A 1 121 ? 12.134 -13.871 -1.261 1.00 89.75 121 LYS A O 1
ATOM 988 N N . PHE A 1 122 ? 10.378 -13.239 -0.016 1.00 88.56 122 PHE A N 1
ATOM 989 C CA . PHE A 1 122 ? 10.017 -14.575 0.475 1.00 88.56 122 PHE A CA 1
ATOM 990 C C . PHE A 1 122 ? 8.958 -15.306 -0.369 1.00 88.56 122 PHE A C 1
ATOM 992 O O . PHE A 1 122 ? 8.525 -16.385 0.022 1.00 88.56 122 PHE A O 1
ATOM 999 N N . HIS A 1 123 ? 8.500 -14.728 -1.484 1.00 87.31 123 HIS A N 1
ATOM 1000 C CA . HIS A 1 123 ? 7.430 -15.329 -2.279 1.00 87.31 123 HIS A CA 1
ATOM 1001 C C . HIS A 1 123 ? 7.911 -16.644 -2.936 1.00 87.31 123 HIS A C 1
ATOM 1003 O O . HIS A 1 123 ? 8.990 -16.663 -3.534 1.00 87.31 123 HIS A O 1
ATOM 1009 N N . PRO A 1 124 ? 7.134 -17.745 -2.878 1.00 81.94 124 PRO A N 1
ATOM 1010 C CA . PRO A 1 124 ? 7.600 -19.083 -3.262 1.00 81.94 124 PRO A CA 1
ATOM 1011 C C . PRO A 1 124 ? 7.794 -19.284 -4.774 1.00 81.94 124 PRO A C 1
ATOM 1013 O O . PRO A 1 124 ? 8.507 -20.196 -5.187 1.00 81.94 124 PRO A O 1
ATOM 1016 N N . LYS A 1 125 ? 7.142 -18.468 -5.611 1.00 76.25 125 LYS A N 1
ATOM 1017 C CA . LYS A 1 125 ? 7.205 -18.551 -7.083 1.00 76.25 125 LYS A CA 1
ATOM 1018 C C . LYS A 1 125 ? 7.471 -17.188 -7.719 1.00 76.25 125 LYS A C 1
ATOM 1020 O O . LYS A 1 125 ? 6.692 -16.259 -7.522 1.00 76.25 125 LYS A O 1
ATOM 1025 N N . MET A 1 126 ? 8.523 -17.071 -8.518 1.00 65.88 126 MET A N 1
ATOM 1026 C CA . MET A 1 126 ? 8.843 -15.850 -9.273 1.00 65.88 126 MET A CA 1
ATOM 1027 C C . MET A 1 126 ? 8.409 -15.984 -10.742 1.00 65.88 126 MET A C 1
ATOM 1029 O O . MET A 1 126 ? 9.198 -15.744 -11.644 1.00 65.88 126 MET A O 1
ATOM 1033 N N . ASP A 1 127 ? 7.186 -16.466 -10.977 1.00 70.94 127 ASP A N 1
ATOM 1034 C CA . ASP A 1 127 ? 6.584 -16.555 -12.316 1.00 70.94 127 ASP A CA 1
ATOM 1035 C C . ASP A 1 127 ? 6.202 -15.165 -12.851 1.00 70.94 127 ASP A C 1
ATOM 1037 O O . ASP A 1 127 ? 6.708 -14.746 -13.886 1.00 70.94 127 ASP A O 1
ATOM 1041 N N . ASP A 1 128 ? 5.395 -14.429 -12.087 1.00 72.44 128 ASP A N 1
ATOM 1042 C CA . ASP A 1 128 ? 5.113 -13.002 -12.286 1.00 72.44 128 ASP A CA 1
ATOM 1043 C C . ASP A 1 128 ? 5.906 -12.140 -11.289 1.00 72.44 128 ASP A C 1
ATOM 1045 O O . ASP A 1 128 ? 6.284 -12.621 -10.221 1.00 72.44 128 ASP A O 1
ATOM 1049 N N . ASN A 1 129 ? 6.108 -10.848 -11.568 1.00 81.88 129 ASN A N 1
ATOM 1050 C CA . ASN A 1 129 ? 6.800 -9.935 -10.641 1.00 81.88 129 ASN A CA 1
ATOM 1051 C C . ASN A 1 129 ? 5.890 -9.340 -9.551 1.00 81.88 129 ASN A C 1
ATOM 1053 O O . ASN A 1 129 ? 6.395 -8.712 -8.621 1.00 81.88 129 ASN A O 1
ATOM 1057 N N . TYR A 1 130 ? 4.569 -9.528 -9.642 1.00 85.56 130 TYR A N 1
ATOM 1058 C CA . TYR A 1 130 ? 3.580 -8.812 -8.828 1.00 85.56 130 TYR A CA 1
ATOM 1059 C C . TYR A 1 130 ? 2.648 -9.745 -8.047 1.00 85.56 130 TYR A C 1
ATOM 1061 O O . TYR A 1 130 ? 2.393 -10.876 -8.457 1.00 85.56 130 TYR A O 1
ATOM 1069 N N . ILE A 1 131 ? 2.124 -9.256 -6.923 1.00 88.56 131 ILE A N 1
ATOM 1070 C CA . ILE A 1 131 ? 1.098 -9.915 -6.104 1.00 88.56 131 ILE A CA 1
ATOM 1071 C C . ILE A 1 131 ? 0.155 -8.877 -5.489 1.00 88.56 131 ILE A C 1
ATOM 1073 O O . ILE A 1 131 ? 0.517 -7.714 -5.288 1.00 88.56 131 ILE A O 1
ATOM 1077 N N . PHE A 1 132 ? -1.076 -9.291 -5.191 1.00 89.75 132 PHE A N 1
ATOM 1078 C CA . PHE A 1 132 ? -2.017 -8.458 -4.458 1.00 89.75 132 PHE A CA 1
ATOM 1079 C C . PHE A 1 132 ? -1.722 -8.453 -2.959 1.00 89.75 132 PHE A C 1
ATOM 1081 O O . PHE A 1 132 ? -1.702 -9.489 -2.298 1.00 89.75 132 PHE A O 1
ATOM 1088 N N . TYR A 1 133 ? -1.600 -7.247 -2.420 1.00 93.44 133 TYR A N 1
ATOM 1089 C CA . TYR A 1 133 ? -1.581 -6.939 -1.002 1.00 93.44 133 TYR A CA 1
ATOM 1090 C C . TYR A 1 133 ? -2.959 -6.426 -0.603 1.00 93.44 133 TYR A C 1
ATOM 1092 O O . TYR A 1 133 ? -3.421 -5.392 -1.077 1.00 93.44 133 TYR A O 1
ATOM 1100 N N . THR A 1 134 ? -3.635 -7.161 0.264 1.00 93.88 134 THR A N 1
ATOM 1101 C CA . THR A 1 134 ? -4.868 -6.742 0.920 1.00 93.88 134 THR A CA 1
ATOM 1102 C C . THR A 1 134 ? -4.506 -5.929 2.152 1.00 93.88 134 THR A C 1
ATOM 1104 O O . THR A 1 134 ? -3.966 -6.471 3.113 1.00 93.88 134 THR A O 1
ATOM 1107 N N . CYS A 1 135 ? -4.819 -4.641 2.117 1.00 95.06 135 CYS A N 1
ATOM 1108 C CA . CYS A 1 135 ? -4.498 -3.668 3.149 1.00 95.06 135 CYS A CA 1
ATOM 1109 C C . CYS A 1 135 ? -5.762 -3.359 3.950 1.00 95.06 135 CYS A C 1
ATOM 1111 O O . CYS A 1 135 ? -6.827 -3.100 3.383 1.00 95.06 135 CYS A O 1
ATOM 1113 N N . SER A 1 136 ? -5.703 -3.428 5.276 1.00 94.38 136 SER A N 1
ATOM 1114 C CA . SER A 1 136 ? -6.859 -3.143 6.129 1.00 94.38 136 SER A CA 1
ATOM 1115 C C . SER A 1 136 ? -6.468 -2.509 7.451 1.00 94.38 136 SER A C 1
ATOM 1117 O O . SER A 1 136 ? -5.394 -2.777 7.976 1.00 94.38 136 SER A O 1
ATOM 1119 N N . THR A 1 137 ? -7.341 -1.684 8.018 1.00 93.44 137 THR A N 1
ATOM 1120 C CA . THR A 1 137 ? -7.134 -1.134 9.364 1.00 93.44 137 THR A CA 1
ATOM 1121 C C . THR A 1 137 ? -8.123 -1.749 10.341 1.00 93.44 137 THR A C 1
ATOM 1123 O O . THR A 1 137 ? -9.299 -1.954 10.028 1.00 93.44 137 THR A O 1
ATOM 1126 N N . ARG A 1 138 ? -7.674 -2.034 11.562 1.00 91.31 138 ARG A N 1
ATOM 1127 C CA . ARG A 1 138 ? -8.555 -2.527 12.626 1.00 91.31 138 ARG A CA 1
ATOM 1128 C C . ARG A 1 138 ? -8.118 -2.051 13.997 1.00 91.31 138 ARG A C 1
ATOM 1130 O O . ARG A 1 138 ? -6.939 -1.816 14.236 1.00 91.31 138 ARG A O 1
ATOM 1137 N N . MET A 1 139 ? -9.081 -1.957 14.904 1.00 89.19 139 MET A N 1
ATOM 1138 C CA . MET A 1 139 ? -8.816 -1.642 16.302 1.00 89.19 139 MET A CA 1
ATOM 1139 C C . MET A 1 139 ? -8.448 -2.914 17.064 1.00 89.19 139 MET A C 1
ATOM 1141 O O . MET A 1 139 ? -9.205 -3.882 17.057 1.00 89.19 139 MET A O 1
ATOM 1145 N N . VAL A 1 140 ? -7.301 -2.901 17.739 1.00 87.94 140 VAL A N 1
ATOM 1146 C CA . VAL A 1 140 ? -6.858 -3.960 18.656 1.00 87.94 140 VAL A CA 1
ATOM 1147 C C . VAL A 1 140 ? -6.382 -3.286 19.936 1.00 87.94 140 VAL A C 1
ATOM 1149 O O . VAL A 1 140 ? -5.510 -2.423 19.884 1.00 87.94 140 VAL A O 1
ATOM 1152 N N . ASN A 1 141 ? -6.966 -3.634 21.087 1.00 86.50 141 ASN A N 1
ATOM 1153 C CA . ASN A 1 141 ? -6.624 -3.039 22.390 1.00 86.50 141 ASN A CA 1
ATOM 1154 C C . ASN A 1 141 ? -6.602 -1.495 22.373 1.00 86.50 141 ASN A C 1
ATOM 1156 O O . ASN A 1 141 ? -5.667 -0.866 22.865 1.00 86.50 141 ASN A O 1
ATOM 1160 N N . ASN A 1 142 ? -7.626 -0.888 21.762 1.00 83.75 142 ASN A N 1
ATOM 1161 C CA . ASN A 1 142 ? -7.766 0.563 21.589 1.00 83.75 142 ASN A CA 1
ATOM 1162 C C . ASN A 1 142 ? -6.633 1.247 20.787 1.00 83.75 142 ASN A C 1
ATOM 1164 O O . ASN A 1 142 ? -6.441 2.460 20.867 1.00 83.75 142 ASN A O 1
ATOM 1168 N N . ARG A 1 143 ? -5.882 0.479 19.992 1.00 87.81 143 ARG A N 1
ATOM 1169 C CA . ARG A 1 143 ? -4.874 0.979 19.053 1.00 87.81 143 ARG A CA 1
ATOM 1170 C C . ARG A 1 143 ? -5.282 0.635 17.633 1.00 87.81 143 ARG A C 1
ATOM 1172 O O . ARG A 1 143 ? -5.814 -0.448 17.384 1.00 87.81 143 ARG A O 1
ATOM 1179 N N . LEU A 1 144 ? -5.021 1.552 16.709 1.00 90.94 144 LEU A N 1
ATOM 1180 C CA . LEU A 1 144 ? -5.218 1.287 15.295 1.00 90.94 144 LEU A CA 1
ATOM 1181 C C . LEU A 1 144 ? -4.038 0.479 14.764 1.00 90.94 144 LEU A C 1
ATOM 1183 O O . LEU A 1 144 ? -2.887 0.905 14.859 1.00 90.94 144 LEU A O 1
ATOM 1187 N N . MET A 1 145 ? -4.349 -0.682 14.207 1.00 94.12 145 MET A N 1
ATOM 1188 C CA . MET A 1 145 ? -3.382 -1.595 13.622 1.00 94.12 145 MET A CA 1
ATOM 1189 C C . MET A 1 145 ? -3.590 -1.668 12.112 1.00 94.12 145 MET A C 1
ATOM 1191 O O . MET A 1 145 ? -4.726 -1.726 11.632 1.00 94.12 145 MET A O 1
ATOM 1195 N N . PHE A 1 146 ? -2.479 -1.705 11.389 1.00 96.00 146 PHE A N 1
ATOM 1196 C CA . PHE A 1 146 ? -2.385 -1.915 9.956 1.00 96.00 146 PHE A CA 1
ATOM 1197 C C . PHE A 1 146 ? -2.191 -3.411 9.709 1.00 96.00 146 PHE A C 1
ATOM 1199 O O . PHE A 1 146 ? -1.239 -4.024 10.190 1.00 96.00 146 PHE A O 1
ATOM 1206 N N . GLU A 1 147 ? -3.140 -4.006 8.996 1.00 97.06 147 GLU A N 1
ATOM 1207 C CA . GLU A 1 147 ? -3.141 -5.401 8.577 1.00 97.06 147 GLU A CA 1
ATOM 1208 C C . GLU A 1 147 ? -2.806 -5.484 7.084 1.00 97.06 147 GLU A C 1
ATOM 1210 O O . GLU A 1 147 ? -3.434 -4.802 6.272 1.00 97.06 147 GLU A O 1
ATOM 1215 N N . ILE A 1 148 ? -1.847 -6.335 6.720 1.00 97.56 148 ILE A N 1
ATOM 1216 C CA . ILE A 1 148 ? -1.488 -6.626 5.328 1.00 97.56 148 ILE A CA 1
ATOM 1217 C C . ILE A 1 148 ? -1.524 -8.137 5.129 1.00 97.56 148 ILE A C 1
ATOM 1219 O O . ILE A 1 148 ? -0.938 -8.882 5.914 1.00 97.56 148 ILE A O 1
ATOM 1223 N N . LYS A 1 149 ? -2.218 -8.588 4.084 1.00 95.19 149 LYS A N 1
ATOM 1224 C CA . LYS A 1 149 ? -2.306 -9.997 3.679 1.00 95.19 149 LYS A CA 1
ATOM 1225 C C . LYS A 1 149 ? -2.033 -10.145 2.197 1.00 95.19 149 LYS A C 1
ATOM 1227 O O . LYS A 1 149 ? -2.606 -9.394 1.415 1.00 95.19 149 LYS A O 1
ATOM 1232 N N . THR A 1 150 ? -1.252 -11.133 1.803 1.00 92.50 150 THR A N 1
ATOM 1233 C CA . THR A 1 150 ? -1.067 -11.493 0.391 1.00 92.50 150 THR A CA 1
ATOM 1234 C C . THR A 1 150 ? -1.708 -12.840 0.077 1.00 92.50 150 THR A C 1
ATOM 1236 O O . THR A 1 150 ? -2.019 -13.628 0.974 1.00 92.50 150 THR A O 1
ATOM 1239 N N . ASP A 1 151 ? -1.900 -13.116 -1.211 1.00 82.38 151 ASP A N 1
ATOM 1240 C CA . ASP A 1 151 ? -2.492 -14.375 -1.677 1.00 82.38 151 ASP A CA 1
ATOM 1241 C C . ASP A 1 151 ? -1.580 -15.599 -1.436 1.00 82.38 151 ASP A C 1
ATOM 1243 O O . ASP A 1 151 ? -2.071 -16.726 -1.387 1.00 82.38 151 ASP A O 1
ATOM 1247 N N . ASP A 1 152 ? -0.272 -15.397 -1.239 1.00 87.56 152 ASP A N 1
ATOM 1248 C CA . ASP A 1 152 ? 0.702 -16.449 -0.909 1.00 87.56 152 ASP A CA 1
ATOM 1249 C C . ASP A 1 152 ? 0.876 -16.679 0.604 1.00 87.56 152 ASP A C 1
ATOM 1251 O O . ASP A 1 152 ? 1.658 -17.537 1.013 1.00 87.56 152 ASP A O 1
ATOM 1255 N N . GLY A 1 153 ? 0.115 -15.963 1.439 1.00 88.00 153 GLY A N 1
ATOM 1256 C CA . GLY A 1 153 ? 0.026 -16.212 2.877 1.00 88.00 153 GLY A CA 1
ATOM 1257 C C . GLY A 1 153 ? 0.908 -15.331 3.763 1.00 88.00 153 GLY A C 1
ATOM 1258 O O . GLY A 1 153 ? 0.898 -15.534 4.980 1.00 88.00 153 GLY A O 1
ATOM 1259 N N . LEU A 1 154 ? 1.624 -14.333 3.219 1.00 93.62 154 LEU A N 1
ATOM 1260 C CA . LEU A 1 154 ? 2.251 -13.305 4.055 1.00 93.62 154 LEU A CA 1
ATOM 1261 C C . LEU A 1 154 ? 1.168 -12.582 4.856 1.00 93.62 154 LEU A C 1
ATOM 1263 O O . LEU A 1 154 ? 0.117 -12.195 4.338 1.00 93.62 154 LEU A O 1
ATOM 1267 N N . TYR A 1 155 ? 1.465 -12.367 6.132 1.00 96.12 155 TYR A N 1
ATOM 1268 C CA . TYR A 1 155 ? 0.585 -11.686 7.056 1.00 96.12 155 TYR A CA 1
ATOM 1269 C C . TYR A 1 155 ? 1.377 -10.742 7.954 1.00 96.12 155 TYR A C 1
ATOM 1271 O O . TYR A 1 155 ? 2.320 -11.153 8.627 1.00 96.12 155 TYR A O 1
ATOM 1279 N N . ILE A 1 156 ? 0.961 -9.480 7.978 1.00 97.06 156 ILE A N 1
ATOM 1280 C CA . ILE A 1 156 ? 1.514 -8.434 8.835 1.00 97.06 156 ILE A CA 1
ATOM 1281 C C . ILE A 1 156 ? 0.357 -7.845 9.628 1.00 97.06 156 ILE A C 1
ATOM 1283 O O . ILE A 1 156 ? -0.690 -7.521 9.067 1.00 97.06 156 ILE A O 1
ATOM 1287 N N . LEU A 1 157 ? 0.550 -7.692 10.933 1.00 96.12 157 LEU A N 1
ATOM 1288 C CA . LEU A 1 157 ? -0.333 -6.917 11.788 1.00 96.12 157 LEU A CA 1
ATOM 1289 C C . LEU A 1 157 ? 0.513 -6.122 12.768 1.00 96.12 157 LEU A C 1
ATOM 1291 O O . LEU A 1 157 ? 1.027 -6.687 13.730 1.00 96.12 157 LEU A O 1
ATOM 1295 N N . ASP A 1 158 ? 0.591 -4.816 12.564 1.00 96.06 158 ASP A N 1
ATOM 1296 C CA . ASP A 1 158 ? 1.358 -3.954 13.456 1.00 96.06 158 ASP A CA 1
ATOM 1297 C C . ASP A 1 158 ? 0.786 -2.529 13.497 1.00 96.06 158 ASP A C 1
ATOM 1299 O O . ASP A 1 158 ? -0.177 -2.198 12.808 1.00 96.06 158 ASP A O 1
ATOM 1303 N N . ASN A 1 159 ? 1.349 -1.677 14.344 1.00 94.19 159 ASN A N 1
ATOM 1304 C CA . ASN A 1 159 ? 1.128 -0.240 14.321 1.00 94.19 159 ASN A CA 1
ATOM 1305 C C . ASN A 1 159 ? 1.757 0.397 13.062 1.00 94.19 159 ASN A C 1
ATOM 1307 O O . ASN A 1 159 ? 2.484 -0.259 12.317 1.00 94.19 159 ASN A O 1
ATOM 1311 N N . LYS A 1 160 ? 1.507 1.697 12.843 1.00 93.31 160 LYS A N 1
ATOM 1312 C CA . LYS A 1 160 ? 1.994 2.448 11.667 1.00 93.31 160 LYS A CA 1
ATOM 1313 C C . LYS A 1 160 ? 3.487 2.227 11.379 1.00 93.31 160 LYS A C 1
ATOM 1315 O O . LYS A 1 160 ? 3.854 1.960 10.240 1.00 93.31 160 LYS A O 1
ATOM 1320 N N . LEU A 1 161 ? 4.338 2.356 12.400 1.00 94.19 161 LEU A N 1
ATOM 1321 C CA . LEU A 1 161 ? 5.793 2.303 12.238 1.00 94.19 161 LEU A CA 1
ATOM 1322 C C . LEU A 1 161 ? 6.278 0.871 12.015 1.00 94.19 161 LEU A C 1
ATOM 1324 O O . LEU A 1 161 ? 6.986 0.624 11.046 1.00 94.19 161 LEU A O 1
ATOM 1328 N N . GLY A 1 162 ? 5.832 -0.075 12.846 1.00 95.38 162 GLY A N 1
ATOM 1329 C CA . GLY A 1 162 ? 6.248 -1.476 12.728 1.00 95.38 162 GLY A CA 1
ATOM 1330 C C . GLY A 1 162 ? 5.803 -2.115 11.410 1.00 95.38 162 GLY A C 1
ATOM 1331 O O . GLY A 1 162 ? 6.567 -2.841 10.773 1.00 95.38 162 GLY A O 1
ATOM 1332 N N . ALA A 1 163 ? 4.604 -1.770 10.926 1.00 95.44 163 ALA A N 1
ATOM 1333 C CA . ALA A 1 163 ? 4.113 -2.250 9.638 1.00 95.44 163 ALA A CA 1
ATOM 1334 C C . ALA A 1 163 ? 4.956 -1.697 8.481 1.00 95.44 163 ALA A C 1
ATOM 1336 O O . ALA A 1 163 ? 5.298 -2.437 7.562 1.00 95.44 163 ALA A O 1
ATOM 1337 N N . HIS A 1 164 ? 5.331 -0.416 8.543 1.00 95.50 164 HIS A N 1
ATOM 1338 C CA . HIS A 1 164 ? 6.191 0.205 7.541 1.00 95.50 164 HIS A CA 1
ATOM 1339 C C . HIS A 1 164 ? 7.606 -0.393 7.529 1.00 95.50 164 HIS A C 1
ATOM 1341 O O . HIS A 1 164 ? 8.100 -0.765 6.468 1.00 95.50 164 HIS A O 1
ATOM 1347 N N . GLU A 1 165 ? 8.233 -0.550 8.696 1.00 95.06 165 GLU A N 1
ATOM 1348 C CA . GLU A 1 165 ? 9.561 -1.164 8.833 1.00 95.06 165 GLU A CA 1
ATOM 1349 C C . GLU A 1 165 ? 9.567 -2.610 8.326 1.00 95.06 165 GLU A C 1
ATOM 1351 O O . GLU A 1 165 ? 10.468 -3.013 7.586 1.00 95.06 165 GLU A O 1
ATOM 1356 N N . THR A 1 166 ? 8.520 -3.373 8.654 1.00 95.69 166 THR A N 1
ATOM 1357 C CA . THR A 1 166 ? 8.334 -4.735 8.140 1.00 95.69 166 THR A CA 1
ATOM 1358 C C . THR A 1 166 ? 8.236 -4.730 6.618 1.00 95.69 166 THR A C 1
ATOM 1360 O O . THR A 1 166 ? 8.900 -5.531 5.961 1.00 95.69 166 THR A O 1
ATOM 1363 N N . MET A 1 167 ? 7.456 -3.809 6.045 1.00 95.12 167 MET A N 1
ATOM 1364 C CA . MET A 1 167 ? 7.332 -3.675 4.595 1.00 95.12 167 MET A CA 1
ATOM 1365 C C . MET A 1 167 ? 8.668 -3.325 3.941 1.00 95.12 167 MET A C 1
ATOM 1367 O O . MET A 1 167 ? 9.057 -4.025 3.015 1.00 95.12 167 MET A O 1
ATOM 1371 N N . ILE A 1 168 ? 9.430 -2.352 4.452 1.00 94.75 168 ILE A N 1
ATOM 1372 C CA . ILE A 1 168 ? 10.786 -2.062 3.950 1.00 94.75 168 ILE A CA 1
ATOM 1373 C C . ILE A 1 168 ? 11.653 -3.328 3.980 1.00 94.75 168 ILE A C 1
ATOM 1375 O O . ILE A 1 168 ? 12.315 -3.652 2.998 1.00 94.75 168 ILE A O 1
ATOM 1379 N N . GLY A 1 169 ? 11.613 -4.091 5.076 1.00 93.75 169 GLY A N 1
ATOM 1380 C CA . GLY A 1 169 ? 12.388 -5.322 5.225 1.00 93.75 169 GLY A CA 1
ATOM 1381 C C . GLY A 1 169 ? 12.044 -6.425 4.213 1.00 93.75 169 GLY A C 1
ATOM 1382 O O . GLY A 1 169 ? 12.875 -7.308 3.970 1.00 93.75 169 GLY A O 1
ATOM 1383 N N . LEU A 1 170 ? 10.856 -6.393 3.603 1.00 93.81 170 LEU A N 1
ATOM 1384 C CA . LEU A 1 170 ? 10.398 -7.387 2.627 1.00 93.81 170 LEU A CA 1
ATOM 1385 C C . LEU A 1 170 ? 10.925 -7.161 1.209 1.00 93.81 170 LEU A C 1
ATOM 1387 O O . LEU A 1 170 ? 10.957 -8.113 0.422 1.00 93.81 170 LEU A O 1
ATOM 1391 N N . PHE A 1 171 ? 11.369 -5.947 0.890 1.00 89.25 171 PHE A N 1
ATOM 1392 C CA . PHE A 1 171 ? 11.842 -5.583 -0.441 1.00 89.25 171 PHE A CA 1
ATOM 1393 C C . PHE A 1 171 ? 13.273 -5.067 -0.328 1.00 89.25 171 PHE A C 1
ATOM 1395 O O . PHE A 1 171 ? 13.538 -4.128 0.409 1.00 89.25 171 PHE A O 1
ATOM 1402 N N . ASN A 1 172 ? 14.211 -5.677 -1.055 1.00 78.06 172 ASN A N 1
ATOM 1403 C CA . ASN A 1 172 ? 15.649 -5.374 -0.990 1.00 78.06 172 ASN A CA 1
ATOM 1404 C C . ASN A 1 172 ? 15.996 -3.988 -1.592 1.00 78.06 172 ASN A C 1
ATOM 1406 O O . ASN A 1 172 ? 16.747 -3.905 -2.557 1.00 78.06 172 ASN A O 1
ATOM 1410 N N . GLY A 1 173 ? 15.418 -2.904 -1.069 1.00 72.25 173 GLY A N 1
ATOM 1411 C CA . GLY A 1 173 ? 15.572 -1.532 -1.567 1.00 72.25 173 GLY A CA 1
ATOM 1412 C C . GLY A 1 173 ? 14.544 -1.099 -2.619 1.00 72.25 173 GLY A C 1
ATOM 1413 O O . GLY A 1 173 ? 14.516 0.070 -2.979 1.00 72.25 173 GLY A O 1
ATOM 1414 N N . ASN A 1 174 ? 13.663 -1.998 -3.070 1.00 79.31 174 ASN A N 1
ATOM 1415 C CA . ASN A 1 174 ? 12.625 -1.697 -4.071 1.00 79.31 174 ASN A CA 1
ATOM 1416 C C . ASN A 1 174 ? 11.313 -1.164 -3.463 1.00 79.31 174 ASN A C 1
ATOM 1418 O O . ASN A 1 174 ? 10.298 -1.089 -4.153 1.00 79.31 174 ASN A O 1
ATOM 1422 N N . TYR A 1 175 ? 11.299 -0.847 -2.168 1.00 88.62 175 TYR A N 1
ATOM 1423 C CA . TYR A 1 175 ? 10.133 -0.261 -1.517 1.00 88.62 175 TYR A CA 1
ATOM 1424 C C . TYR A 1 175 ? 10.144 1.255 -1.721 1.00 88.62 175 TYR A C 1
ATOM 1426 O O . TYR A 1 175 ? 11.005 1.948 -1.187 1.00 88.62 175 TYR A O 1
ATOM 1434 N N . GLU A 1 176 ? 9.210 1.755 -2.525 1.00 89.12 176 GLU A N 1
ATOM 1435 C CA . GLU A 1 176 ? 9.200 3.153 -2.981 1.00 89.12 176 GLU A CA 1
ATOM 1436 C C . GLU A 1 176 ? 8.226 4.069 -2.230 1.00 89.12 176 GLU A C 1
ATOM 1438 O O . GLU A 1 176 ? 8.163 5.258 -2.527 1.00 89.12 176 GLU A O 1
ATOM 1443 N N . PHE A 1 177 ? 7.472 3.536 -1.269 1.00 90.81 177 PHE A N 1
ATOM 1444 C CA . PHE A 1 177 ? 6.492 4.312 -0.509 1.00 90.81 177 PHE A CA 1
ATOM 1445 C C . PHE A 1 177 ? 7.144 4.958 0.707 1.00 90.81 177 PHE A C 1
ATOM 1447 O O . PHE A 1 177 ? 7.8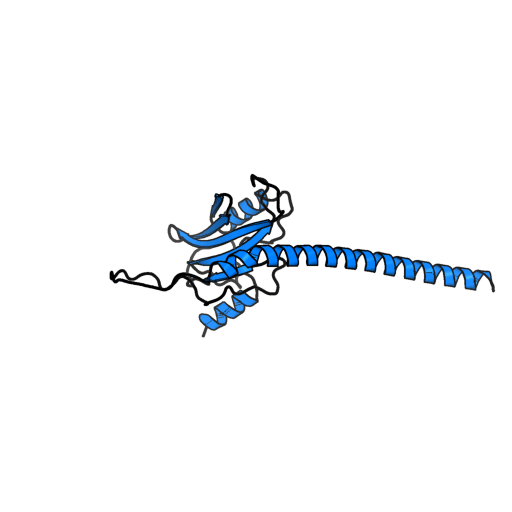80 4.297 1.442 1.00 90.81 177 PHE A O 1
ATOM 1454 N N . GLU A 1 178 ? 6.839 6.232 0.939 1.00 90.12 178 GLU A N 1
ATOM 1455 C CA . GLU A 1 178 ? 7.431 6.998 2.042 1.00 90.12 178 GLU A CA 1
ATOM 1456 C C . GLU A 1 178 ? 6.987 6.465 3.409 1.00 90.12 178 GLU A C 1
ATOM 1458 O O . GLU A 1 178 ? 7.780 6.409 4.345 1.00 90.12 178 GLU A O 1
ATOM 1463 N N . ASP A 1 179 ? 5.729 6.034 3.520 1.00 92.06 179 ASP A N 1
ATOM 1464 C CA . ASP A 1 179 ? 5.197 5.398 4.717 1.00 92.06 179 ASP A CA 1
ATOM 1465 C C . ASP A 1 179 ? 4.144 4.319 4.401 1.00 92.06 179 ASP A C 1
ATOM 1467 O O . ASP A 1 179 ? 3.877 3.966 3.247 1.00 92.06 179 ASP A O 1
ATOM 1471 N N . ILE A 1 180 ? 3.578 3.712 5.447 1.00 94.25 180 ILE A N 1
ATOM 1472 C CA . ILE A 1 180 ? 2.540 2.687 5.283 1.00 94.25 180 ILE A CA 1
ATOM 1473 C C . ILE A 1 180 ? 1.205 3.269 4.806 1.00 94.25 180 ILE A C 1
ATOM 1475 O O . ILE A 1 180 ? 0.410 2.558 4.198 1.00 94.25 180 ILE A O 1
ATOM 1479 N N . GLU A 1 181 ? 0.938 4.550 5.055 1.00 92.75 181 GLU A N 1
ATOM 1480 C CA . GLU A 1 181 ? -0.306 5.196 4.633 1.00 92.75 181 GLU A CA 1
ATOM 1481 C C . GLU A 1 181 ? -0.314 5.406 3.131 1.00 92.75 181 GLU A C 1
ATOM 1483 O O . GLU A 1 181 ? -1.352 5.199 2.502 1.00 92.75 181 GLU A O 1
ATOM 1488 N N . ASP A 1 182 ? 0.842 5.741 2.562 1.00 91.19 182 ASP A N 1
ATOM 1489 C CA . ASP A 1 182 ? 1.052 5.822 1.121 1.00 91.19 182 ASP A CA 1
ATOM 1490 C C . ASP A 1 182 ? 0.909 4.449 0.449 1.00 91.19 182 ASP A C 1
ATOM 1492 O O . ASP A 1 182 ? 0.169 4.300 -0.532 1.00 91.19 182 ASP A O 1
ATOM 1496 N N . PHE A 1 183 ? 1.475 3.394 1.050 1.00 92.81 183 PHE A N 1
ATOM 1497 C CA . PHE A 1 183 ? 1.244 2.021 0.583 1.00 92.81 183 PHE A CA 1
ATOM 1498 C C . PHE A 1 183 ? -0.232 1.615 0.654 1.00 92.81 183 PHE A C 1
ATOM 1500 O O . PHE A 1 183 ? -0.756 0.961 -0.246 1.00 92.81 183 PHE A O 1
ATOM 1507 N N . PHE A 1 184 ? -0.947 2.015 1.703 1.00 92.56 184 PHE A N 1
ATOM 1508 C CA . PHE A 1 184 ? -2.382 1.754 1.796 1.00 92.56 184 PHE A CA 1
ATOM 1509 C C . PHE A 1 184 ? -3.160 2.649 0.823 1.00 92.56 184 PHE A C 1
ATOM 1511 O O . PHE A 1 184 ? -4.217 2.251 0.347 1.00 92.56 184 PHE A O 1
ATOM 1518 N N . GLY A 1 185 ? 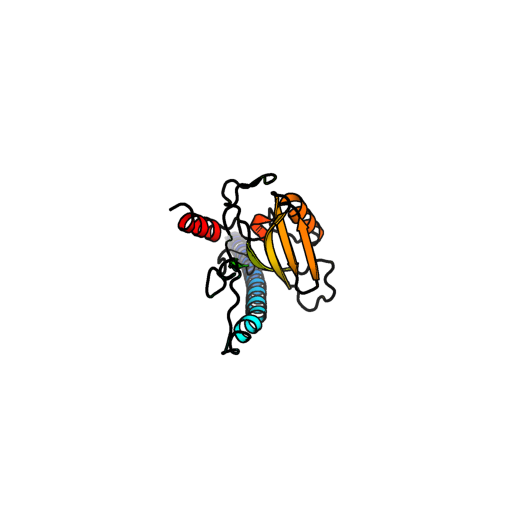-2.611 3.812 0.465 1.00 89.44 185 GLY A N 1
ATOM 1519 C CA . GLY A 1 185 ? -3.245 4.863 -0.328 1.00 89.44 185 GLY A CA 1
ATOM 1520 C C . GLY A 1 185 ? -4.207 5.740 0.469 1.00 89.44 185 GLY A C 1
ATOM 1521 O O . GLY A 1 185 ? -5.027 6.446 -0.115 1.00 89.44 185 GLY A O 1
ATOM 1522 N N . ILE A 1 186 ? -4.106 5.701 1.797 1.00 88.88 186 ILE A N 1
ATOM 1523 C CA . ILE A 1 186 ? -4.891 6.525 2.723 1.00 88.88 186 ILE A CA 1
ATOM 1524 C C . ILE A 1 186 ? -4.408 7.983 2.675 1.00 88.88 186 ILE A C 1
ATOM 1526 O O . ILE A 1 186 ? -5.200 8.905 2.841 1.00 88.88 186 ILE A O 1
ATOM 1530 N N . SER A 1 187 ? -3.126 8.209 2.388 1.00 87.81 187 SER A N 1
ATOM 1531 C CA . SER A 1 187 ? -2.565 9.549 2.178 1.00 87.81 187 SER A CA 1
ATOM 1532 C C . SER A 1 187 ? -2.800 10.093 0.761 1.00 87.81 187 SER A C 1
ATOM 1534 O O . SER A 1 187 ? -2.403 11.221 0.463 1.00 87.81 187 SER A O 1
ATOM 1536 N N . SER A 1 188 ? -3.460 9.334 -0.126 1.00 83.44 188 SER A N 1
ATOM 1537 C CA . SER A 1 188 ? -3.753 9.817 -1.476 1.00 83.44 188 SER A CA 1
ATOM 1538 C C . SER A 1 188 ? -4.758 10.967 -1.431 1.00 83.44 188 SER A C 1
ATOM 1540 O O . SER A 1 188 ? -5.776 10.907 -0.739 1.00 83.44 188 SER A O 1
ATOM 1542 N N . ARG A 1 189 ? -4.491 12.026 -2.202 1.00 80.19 189 ARG A N 1
ATOM 1543 C CA . ARG A 1 189 ? -5.345 13.223 -2.232 1.00 80.19 189 ARG A CA 1
ATOM 1544 C C . ARG A 1 189 ? -6.796 12.894 -2.583 1.00 80.19 189 ARG A C 1
ATOM 1546 O O . ARG A 1 189 ? -7.703 13.404 -1.943 1.00 80.19 189 ARG A O 1
ATOM 1553 N N . GLU A 1 190 ? -7.000 11.988 -3.537 1.00 77.88 190 GLU A N 1
ATOM 1554 C CA . GLU A 1 190 ? -8.332 11.526 -3.942 1.00 77.88 190 GLU A CA 1
ATOM 1555 C C . GLU A 1 190 ? -9.094 10.877 -2.778 1.00 77.88 190 GLU A C 1
ATOM 1557 O O . GLU A 1 190 ? -10.284 11.129 -2.597 1.00 77.88 190 GLU A O 1
ATOM 1562 N N . PHE A 1 191 ? -8.408 10.075 -1.959 1.00 79.88 191 PHE A N 1
ATOM 1563 C CA . PHE A 1 191 ? -9.015 9.448 -0.791 1.00 79.88 191 PHE A CA 1
ATOM 1564 C C . PHE A 1 191 ? -9.304 10.455 0.325 1.00 79.88 191 PHE A C 1
ATOM 1566 O O . PHE A 1 191 ? -10.377 10.409 0.927 1.00 79.88 191 PHE A O 1
ATOM 1573 N N . ILE A 1 192 ? -8.375 11.378 0.582 1.00 81.56 192 ILE A N 1
ATOM 1574 C CA . ILE A 1 192 ? -8.558 12.445 1.571 1.00 81.56 192 ILE A CA 1
ATOM 1575 C C . ILE A 1 192 ? -9.765 13.307 1.190 1.00 81.56 192 ILE A C 1
ATOM 1577 O O . ILE A 1 192 ? -10.651 13.512 2.017 1.00 81.56 192 ILE A O 1
ATOM 1581 N N . ASP A 1 193 ? -9.841 13.760 -0.063 1.00 80.75 193 ASP A N 1
ATOM 1582 C CA . ASP A 1 193 ? -10.944 14.589 -0.553 1.00 80.75 193 ASP A CA 1
ATOM 1583 C C . ASP A 1 193 ? -12.286 13.838 -0.456 1.00 80.75 193 ASP A C 1
ATOM 1585 O O . ASP A 1 193 ? -13.285 14.410 -0.012 1.00 80.75 193 ASP A O 1
ATOM 1589 N N . PHE A 1 194 ? -12.305 12.535 -0.773 1.00 78.00 194 PHE A N 1
ATOM 1590 C CA . PHE A 1 194 ? -13.487 11.683 -0.606 1.00 78.00 194 PHE A CA 1
ATOM 1591 C C . PHE A 1 194 ? -13.931 11.566 0.860 1.00 78.00 194 PHE A C 1
ATOM 1593 O O . PHE A 1 194 ? -15.120 11.684 1.165 1.00 78.00 194 PHE A O 1
ATOM 1600 N N . LEU A 1 195 ? -12.995 11.332 1.786 1.00 76.62 195 LEU A N 1
ATOM 1601 C CA . LEU A 1 195 ? -13.313 11.214 3.209 1.00 76.62 195 LEU A CA 1
ATOM 1602 C C . LEU A 1 195 ? -13.848 12.523 3.788 1.00 76.62 195 LEU A C 1
ATOM 1604 O O . LEU A 1 195 ? -14.831 12.490 4.529 1.00 76.62 195 LEU A O 1
ATOM 1608 N N . LYS A 1 196 ? -13.249 13.660 3.425 1.00 77.62 196 LYS A N 1
ATOM 1609 C CA . LYS A 1 196 ? -13.709 14.980 3.871 1.00 77.62 196 LYS A CA 1
ATOM 1610 C C . LYS A 1 196 ? -15.138 15.257 3.422 1.00 77.62 196 LYS A C 1
ATOM 1612 O O . LYS A 1 196 ? -15.980 15.587 4.248 1.00 77.62 196 LYS A O 1
ATOM 1617 N N . GLN A 1 197 ? -15.453 15.004 2.149 1.00 77.56 197 GLN A N 1
ATOM 1618 C CA . GLN A 1 197 ? -16.823 15.139 1.636 1.00 77.56 197 GLN A CA 1
ATOM 1619 C C . GLN A 1 197 ? -17.836 14.259 2.381 1.00 77.56 197 GLN A C 1
ATOM 1621 O O . GLN A 1 197 ? -19.010 14.614 2.482 1.00 77.56 197 GLN A O 1
ATOM 1626 N N . ARG A 1 198 ? -17.402 13.097 2.878 1.00 72.69 198 ARG A N 1
ATOM 1627 C CA . ARG A 1 198 ? -18.278 12.126 3.537 1.00 72.69 198 ARG A CA 1
ATOM 1628 C C . ARG A 1 198 ? -18.494 12.397 5.027 1.00 72.69 198 ARG A C 1
ATOM 1630 O O . ARG A 1 198 ? -19.560 12.054 5.529 1.00 72.69 198 ARG A O 1
ATOM 1637 N N . PHE A 1 199 ? -17.493 12.919 5.734 1.00 70.88 199 PHE A N 1
ATOM 1638 C CA . PHE A 1 199 ? -17.494 12.974 7.203 1.00 70.88 199 PHE A CA 1
ATOM 1639 C C . PHE A 1 199 ? -17.320 14.375 7.802 1.00 70.88 199 PHE A C 1
ATOM 1641 O O . PHE A 1 199 ? -17.547 14.524 8.999 1.00 70.88 199 PHE A O 1
ATOM 1648 N N . GLU A 1 200 ? -16.915 15.378 7.020 1.00 70.12 200 GLU A N 1
ATOM 1649 C CA . GLU A 1 200 ? -16.722 16.759 7.499 1.00 70.12 200 GLU A CA 1
ATOM 1650 C C . GLU A 1 200 ? -17.844 17.722 7.055 1.00 70.12 200 GLU A C 1
ATOM 1652 O O . GLU A 1 200 ? -17.752 18.916 7.333 1.00 70.12 200 GLU A O 1
ATOM 1657 N N . ASN A 1 201 ? -18.897 17.210 6.402 1.00 52.66 201 ASN A N 1
ATOM 1658 C CA . ASN A 1 201 ? -20.108 17.962 6.040 1.00 52.66 201 ASN A CA 1
ATOM 1659 C C . ASN A 1 201 ? -21.219 17.803 7.083 1.00 52.66 201 ASN A C 1
ATOM 1661 O O . ASN A 1 201 ? -21.527 16.640 7.432 1.00 52.66 201 ASN A O 1
#

Radius of gyration: 23.46 Å; Cα contacts (8 Å, |Δi|>4): 233; chains: 1; bounding box: 69×49×67 Å

Solvent-accessible surface area (backbone atoms only — not comparable to full-atom values): 11913 Å² total; per-residue (Å²): 114,72,69,62,54,50,53,53,50,51,54,52,49,53,55,52,51,54,53,50,55,51,49,52,51,51,50,53,53,50,51,54,52,45,54,47,52,50,55,54,50,62,67,44,50,63,66,67,56,66,75,77,75,84,81,88,80,91,84,92,74,96,63,91,64,77,76,72,85,51,82,48,103,55,67,49,68,52,86,86,47,98,45,61,35,35,39,38,24,74,46,46,81,56,97,59,74,62,78,85,66,61,90,78,48,85,54,33,39,52,22,31,30,38,28,49,41,72,56,47,78,81,58,94,66,83,84,60,69,59,42,53,36,40,32,32,26,39,75,54,95,80,29,61,28,43,34,39,36,36,90,90,66,55,74,46,79,27,41,62,61,59,40,30,54,52,53,45,72,37,28,97,77,76,58,85,57,94,45,45,45,52,65,60,39,54,65,35,65,72,48,37,55,50,50,45,68,70,71,75,111

pLDDT: mean 76.07, std 18.6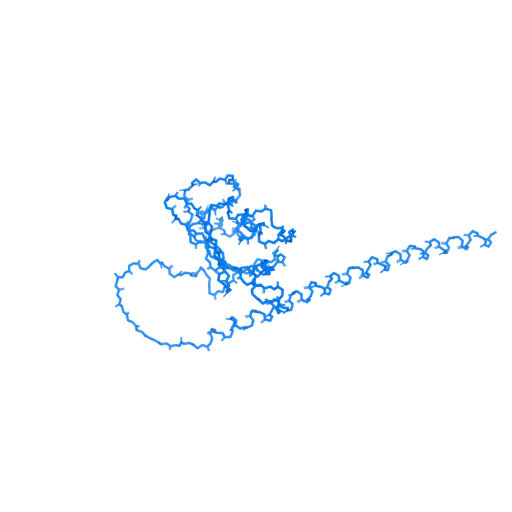7, range [32.06, 97.56]

Nearest PDB structures (foldseek):
  8v48-assembly1_B  TM=5.058E-01  e=1.856E+00  Escherichia coli B185
  8v48-assembly1_K  TM=3.242E-01  e=1.326E+00  Escherichia coli B185
  8v47-assembly1_A  TM=3.236E-01  e=1.121E+00  Escherichia coli B185
  8ux9-assembly1_B  TM=3.375E-01  e=1.659E+00  Escherichia coli B185
  8xb5-assembly1_A  TM=3.483E-01  e=7.116E+00  Acinetobacter phage SH-Ab 15497

Mean predicted aligned error: 14.91 Å

Foldseek 3Di:
DVVVVVVVVVVVVVVVVVVVVVVVVVVVVVVVLVVQVVVQVVVCVVVVVVPPDDDDDDDDDDDPDPPDLFPDPFFDFQPPDSWTKTWGHQAAFDDADADPDDPLFRDHASTWIKTWDAAFPPQPDPPDRIWIWIWHWHADPRHIWIWIATPSGDIDTGGFVVRFVVVCVRHPPPDDAPTVCVVNCSPPPVNSVVVCVVPVD